Protein AF-A0A815XRN6-F1 (afdb_monomer_lite)

Sequence (260 aa):
CKENCTTLCLPNIKTPNRGAVSKFSPRETNQLQIPALLVHCINEIEQRGLQEIGIYRLNVVESQVKELKERILKSRTGLFDLSHYNDIHLICGVVKDFLRSLSESLLTDTLWKSFSNVIDEESYLIKQQKFDLLIQQLPKPNRDTLAFIILHLQRVSTSPLCRMPIINLSRTMGPAVIGYSSKHISNIDLVGETYQQTRILEFFLNMPSNYWSKFLETNITSTSMNKQQIGTPILIREHYYQTTPKINYPTPSNTFFSPI

Secondary structure (DSSP, 8-state):
--TT--S---TTS-------HHHHS---TTS----HHHHHHHHHHHHHGGGSTTTTTS---HHHHHHHHHHHHH-TTS----TT---HHHHHHHHHHHHHTSSS-TT-HHHHHHHHHHHT-S-HHHHHHHHHHHHHHS-HHHHHHHHHHHHHHHHHHH-TTTT--HHHHHHHHHHHHT--S-SS--HHHHHHHHHHHHHHHHHHHHS-HHHHHTTT---------------S----HHHHHSSS----PPPP--------

pLDDT: mean 80.56, std 23.75, range [26.27, 98.75]

Radius of gyration: 20.37 Å; chains: 1; bounding box: 47×72×60 Å

Foldseek 3Di:
DVVPDPDDPDVPPPDPPAEALQVQFDPDPLAQGEHLLLVVLLVVCVVPVLQAAAQLHDDDDLVLLSVVLVVCVPPPQSDDDCVVPPDSNSSSSNLLVNLLRYPAALLGLVCLVVLLVLLPDPDPVSSVVSVLVSLVVGDSNSNSNLLVVLLSVLSSQPRPNHVQHLLNCLLSCLCRHSNASDPDDDPVCVVVRSVSSSSSSSSSNPPDNVSSVVSNDRPPPDDDDDDDDDDDDDPDPVVPPVPDDPPPDPDPDPDPDDDD

Structure (mmCIF, N/CA/C/O backbone):
data_AF-A0A815XRN6-F1
#
_entry.id   AF-A0A815XRN6-F1
#
loop_
_atom_site.group_PDB
_atom_site.id
_atom_site.type_symbol
_atom_site.label_atom_id
_atom_site.label_alt_id
_atom_site.label_comp_id
_atom_site.label_asym_id
_atom_site.label_entity_id
_atom_site.label_seq_id
_atom_site.pdbx_PDB_ins_code
_atom_site.Cartn_x
_atom_site.Cartn_y
_atom_site.Cartn_z
_atom_site.occupancy
_atom_site.B_iso_or_equiv
_atom_site.auth_seq_id
_atom_site.auth_comp_id
_atom_site.auth_asym_id
_atom_site.auth_atom_id
_atom_site.pdbx_PDB_model_num
ATOM 1 N N . CYS A 1 1 ? -5.194 31.544 -4.074 1.00 51.22 1 CYS A N 1
ATOM 2 C CA . CYS A 1 1 ? -3.937 30.857 -4.470 1.00 51.22 1 CYS A CA 1
ATOM 3 C C . CYS A 1 1 ? -3.381 31.316 -5.820 1.00 51.22 1 CYS A C 1
ATOM 5 O O . CYS A 1 1 ? -2.186 31.557 -5.881 1.00 51.22 1 CYS A O 1
ATOM 7 N N . LYS A 1 2 ? -4.197 31.456 -6.881 1.00 43.59 2 LYS A N 1
ATOM 8 C CA . LYS A 1 2 ? -3.724 31.896 -8.212 1.00 43.59 2 LYS A CA 1
ATOM 9 C C . LYS A 1 2 ? -3.184 33.336 -8.228 1.00 43.59 2 LYS A C 1
ATOM 11 O O . LYS A 1 2 ? -2.194 33.599 -8.891 1.00 43.59 2 LYS A O 1
ATOM 16 N N . GLU A 1 3 ? -3.793 34.227 -7.450 1.00 54.88 3 GLU A N 1
ATOM 17 C CA . GLU A 1 3 ? -3.451 35.661 -7.415 1.00 54.88 3 GLU A CA 1
ATOM 18 C C . GLU A 1 3 ? -2.279 36.006 -6.478 1.00 54.88 3 GLU A C 1
ATOM 20 O O . GLU A 1 3 ? -1.723 37.090 -6.573 1.00 54.88 3 GLU A O 1
ATOM 25 N N . ASN A 1 4 ? -1.839 35.062 -5.635 1.00 57.47 4 ASN A N 1
ATOM 26 C CA . ASN A 1 4 ? -0.725 35.258 -4.691 1.00 57.47 4 ASN A CA 1
ATOM 27 C C . ASN A 1 4 ? 0.573 34.569 -5.150 1.00 57.47 4 ASN A C 1
ATOM 29 O O . ASN A 1 4 ? 1.492 34.382 -4.353 1.00 57.47 4 ASN A O 1
ATOM 33 N N . CYS A 1 5 ? 0.649 34.120 -6.406 1.00 45.41 5 CYS A N 1
ATOM 34 C CA . CYS A 1 5 ? 1.835 33.449 -6.927 1.00 45.41 5 CYS A CA 1
ATOM 35 C C . CYS A 1 5 ? 2.778 34.489 -7.547 1.00 45.41 5 CYS A C 1
ATOM 37 O O . CYS A 1 5 ? 2.551 34.964 -8.654 1.00 45.41 5 CYS A O 1
ATOM 39 N N . THR A 1 6 ? 3.837 34.850 -6.821 1.00 57.28 6 THR A N 1
ATOM 40 C CA . THR A 1 6 ? 4.839 35.859 -7.220 1.00 57.28 6 THR A CA 1
ATOM 41 C C . THR A 1 6 ? 5.814 35.381 -8.302 1.00 57.28 6 THR A C 1
ATOM 43 O O . THR A 1 6 ? 6.710 36.123 -8.695 1.00 57.28 6 THR A O 1
ATOM 46 N N . THR A 1 7 ? 5.671 34.148 -8.793 1.00 57.81 7 THR A N 1
ATOM 47 C CA . THR A 1 7 ? 6.583 33.548 -9.772 1.00 57.81 7 THR A CA 1
ATOM 48 C C . THR A 1 7 ? 5.904 33.365 -11.125 1.00 57.81 7 THR A C 1
ATOM 50 O O . THR A 1 7 ? 4.851 32.739 -11.247 1.00 57.81 7 THR A O 1
ATOM 53 N N . LEU A 1 8 ? 6.538 33.915 -12.165 1.00 56.56 8 LEU A N 1
ATOM 54 C CA . LEU A 1 8 ? 6.186 33.670 -13.563 1.00 56.56 8 LEU A CA 1
ATOM 55 C C . LEU A 1 8 ? 6.283 32.166 -13.854 1.00 56.56 8 LEU A C 1
ATOM 57 O O . LEU A 1 8 ? 7.280 31.523 -13.522 1.00 56.56 8 LEU A O 1
ATOM 61 N N . CYS A 1 9 ? 5.249 31.605 -14.484 1.00 49.91 9 CYS A N 1
ATOM 62 C CA . CYS A 1 9 ? 5.248 30.214 -14.929 1.00 49.91 9 CYS A CA 1
ATOM 63 C C . CYS A 1 9 ? 6.386 29.999 -15.938 1.00 49.91 9 CYS A C 1
ATOM 65 O O . CYS A 1 9 ? 6.277 30.417 -17.088 1.00 49.91 9 CYS A O 1
ATOM 67 N N . LEU A 1 10 ? 7.472 29.349 -15.513 1.00 52.47 10 LEU A N 1
ATOM 68 C CA . LEU A 1 10 ? 8.564 28.939 -16.393 1.00 52.47 10 LEU A CA 1
ATOM 69 C C . LEU A 1 10 ? 8.143 27.659 -17.142 1.00 52.47 10 LEU A C 1
ATOM 71 O O . LEU A 1 10 ? 8.048 26.601 -16.515 1.00 52.47 10 LEU A O 1
ATOM 75 N N . PRO A 1 11 ? 7.916 27.704 -18.469 1.00 49.03 11 PRO A N 1
ATOM 76 C CA . PRO A 1 11 ? 7.346 26.588 -19.233 1.00 49.03 11 PRO A CA 1
ATOM 77 C C . PRO A 1 11 ? 8.261 25.355 -19.338 1.00 49.03 11 PRO A C 1
ATOM 79 O O . PRO A 1 11 ? 7.825 24.314 -19.819 1.00 49.03 11 PRO A O 1
ATOM 82 N N . ASN A 1 12 ? 9.517 25.448 -18.885 1.00 46.50 12 ASN A N 1
ATOM 83 C CA . ASN A 1 12 ? 10.532 24.408 -19.074 1.00 46.50 12 ASN A CA 1
ATOM 84 C C . ASN A 1 12 ? 10.827 23.566 -17.818 1.00 46.50 12 ASN A C 1
ATOM 86 O O . ASN A 1 12 ? 11.622 22.627 -17.870 1.00 46.50 12 ASN A O 1
ATOM 90 N N . ILE A 1 13 ? 10.186 23.865 -16.682 1.00 42.50 13 ILE A N 1
ATOM 91 C CA . ILE A 1 13 ? 10.270 23.017 -15.489 1.00 42.50 13 ILE A CA 1
ATOM 92 C C . ILE A 1 13 ? 9.135 22.000 -15.584 1.00 42.50 13 ILE A C 1
ATOM 94 O O . ILE A 1 13 ? 7.967 22.342 -15.402 1.00 42.50 13 ILE A O 1
ATOM 98 N N . LYS A 1 14 ? 9.476 20.738 -15.878 1.00 44.94 14 LYS A N 1
ATOM 99 C CA . LYS A 1 14 ? 8.531 19.615 -15.808 1.00 44.94 14 LYS A CA 1
ATOM 100 C C . LYS A 1 14 ? 7.859 19.646 -14.437 1.00 44.94 14 LYS A C 1
ATOM 102 O O . LYS A 1 14 ? 8.500 19.364 -13.426 1.00 44.94 14 LYS A O 1
ATOM 107 N N . THR A 1 15 ? 6.574 19.986 -14.389 1.00 45.56 15 THR A N 1
ATOM 108 C CA . THR A 1 15 ? 5.802 19.868 -13.154 1.00 45.56 15 THR A CA 1
ATOM 109 C C . THR A 1 15 ? 5.814 18.386 -12.787 1.00 45.56 15 THR A C 1
ATOM 111 O O . THR A 1 15 ? 5.452 17.561 -13.636 1.00 45.56 15 THR A O 1
ATOM 114 N N . PRO A 1 16 ? 6.263 17.997 -11.580 1.00 53.97 16 PRO A N 1
ATOM 115 C CA . PRO A 1 16 ? 6.219 16.597 -11.196 1.00 53.97 16 PRO A CA 1
ATOM 116 C C . PRO A 1 16 ? 4.765 16.147 -11.326 1.00 53.97 16 PRO A C 1
ATOM 118 O O . PRO A 1 16 ? 3.862 16.847 -10.864 1.00 53.97 16 PRO A O 1
ATOM 121 N N . ASN A 1 17 ? 4.532 15.025 -12.012 1.00 57.41 17 ASN A N 1
ATOM 122 C CA . ASN A 1 17 ? 3.191 14.534 -12.319 1.00 57.41 17 ASN A CA 1
ATOM 123 C C . ASN A 1 17 ? 2.544 13.962 -11.046 1.00 57.41 17 ASN A C 1
ATOM 125 O O . ASN A 1 17 ? 2.341 12.762 -10.917 1.00 57.41 17 ASN A O 1
ATOM 129 N N . ARG A 1 18 ? 2.296 14.834 -10.069 1.00 64.56 18 ARG A N 1
ATOM 130 C CA . ARG A 1 18 ? 1.628 14.554 -8.804 1.00 64.56 18 ARG A CA 1
ATOM 131 C C . ARG A 1 18 ? 0.145 14.858 -8.973 1.00 64.56 18 ARG A C 1
ATOM 133 O O . ARG A 1 18 ? -0.259 15.691 -9.793 1.00 64.56 18 ARG A O 1
ATOM 140 N N . GLY A 1 19 ? -0.679 14.146 -8.228 1.00 81.69 19 GLY A N 1
ATOM 141 C CA . GLY A 1 19 ? -2.122 14.329 -8.220 1.00 81.69 19 GLY A CA 1
ATOM 142 C C . GLY A 1 19 ? -2.789 13.318 -7.310 1.00 81.69 19 GLY A C 1
ATOM 143 O O . GLY A 1 19 ? -2.137 12.383 -6.843 1.00 81.69 19 GLY A O 1
ATOM 144 N N . ALA A 1 20 ? -4.075 13.525 -7.051 1.00 88.00 20 ALA A N 1
ATOM 145 C CA . ALA A 1 20 ? -4.869 12.570 -6.299 1.00 88.00 20 ALA A CA 1
ATOM 146 C C . ALA A 1 20 ? -4.975 11.268 -7.098 1.00 88.00 20 ALA A C 1
ATOM 148 O O . ALA A 1 20 ? -4.856 11.274 -8.327 1.00 88.00 20 ALA A O 1
ATOM 149 N N . VAL A 1 21 ? -5.239 10.153 -6.421 1.00 92.06 21 VAL A N 1
ATOM 150 C CA . VAL A 1 21 ? -5.393 8.845 -7.079 1.00 92.06 21 VAL A CA 1
ATOM 151 C C . VAL A 1 21 ? -6.466 8.873 -8.182 1.00 92.06 21 VAL A C 1
ATOM 153 O O . VAL A 1 21 ? -6.298 8.251 -9.231 1.00 92.06 21 VAL A O 1
ATOM 156 N N . SER A 1 22 ? -7.500 9.706 -8.023 1.00 89.62 22 SER A N 1
ATOM 157 C CA . SER A 1 22 ? -8.548 9.956 -9.021 1.00 89.62 22 SER A CA 1
ATOM 158 C C . SER A 1 22 ? -8.029 10.506 -10.357 1.00 89.62 22 SER A C 1
ATOM 160 O O . SER A 1 22 ? -8.607 10.208 -11.398 1.00 89.62 22 SER A O 1
ATOM 162 N N . LYS A 1 23 ? -6.916 11.256 -10.372 1.00 89.12 23 LYS A N 1
ATOM 163 C CA . LYS A 1 23 ? -6.279 11.755 -11.608 1.00 89.12 23 LYS A CA 1
ATOM 164 C C . LYS A 1 23 ? -5.731 10.616 -12.470 1.00 89.12 23 LYS A C 1
ATOM 166 O O . LYS A 1 23 ? -5.668 10.759 -13.688 1.00 89.12 23 LYS A O 1
ATOM 171 N N . PHE A 1 24 ? -5.311 9.525 -11.835 1.00 88.06 24 PHE A N 1
ATOM 172 C CA . PHE A 1 24 ? -4.684 8.373 -12.486 1.00 88.06 24 PHE A CA 1
ATOM 173 C C . PHE A 1 24 ? -5.649 7.202 -12.691 1.00 88.06 24 PHE A C 1
ATOM 175 O O . PHE A 1 24 ? -5.257 6.201 -13.283 1.00 88.06 24 PHE A O 1
ATOM 182 N N . SER A 1 25 ? -6.881 7.322 -12.195 1.00 86.44 25 SER A N 1
ATOM 183 C CA . SER A 1 25 ? -7.906 6.280 -12.254 1.00 86.44 25 SER A CA 1
ATOM 184 C C . SER A 1 25 ? -8.873 6.520 -13.420 1.00 86.44 25 SER A C 1
ATOM 186 O O . SER A 1 25 ? -9.081 7.678 -13.806 1.00 86.44 25 SER A O 1
ATOM 188 N N . PRO A 1 26 ? -9.504 5.465 -13.969 1.00 82.44 26 PRO A N 1
ATOM 189 C CA . PRO A 1 26 ? -10.604 5.613 -14.916 1.00 82.44 26 PRO A CA 1
ATOM 190 C C . PRO A 1 26 ? -11.701 6.525 -14.355 1.00 82.44 26 PRO A C 1
ATOM 192 O O . PRO A 1 26 ? -12.047 6.454 -13.175 1.00 82.44 26 PRO A O 1
ATOM 195 N N . ARG A 1 27 ? -12.252 7.403 -15.200 1.00 75.25 27 ARG A N 1
ATOM 196 C CA . ARG A 1 27 ? -13.294 8.367 -14.793 1.00 75.25 27 ARG A CA 1
ATOM 197 C C . ARG A 1 27 ? -14.708 7.799 -14.868 1.00 75.25 27 ARG A C 1
ATOM 199 O O . ARG A 1 27 ? -15.640 8.431 -14.380 1.00 75.25 27 ARG A O 1
ATOM 206 N N . GLU A 1 28 ? -14.869 6.630 -15.471 1.00 75.25 28 GLU A N 1
ATOM 207 C CA . GLU A 1 28 ? -16.165 5.986 -15.642 1.00 75.25 28 GLU A CA 1
ATOM 208 C C . GLU A 1 28 ? -16.696 5.511 -14.287 1.00 75.25 28 GLU A C 1
ATOM 210 O O . GLU A 1 28 ? -16.045 4.755 -13.566 1.00 75.25 28 GLU A O 1
ATOM 215 N N . THR A 1 29 ? -17.885 5.985 -13.918 1.00 62.53 29 THR A N 1
ATOM 216 C CA . THR A 1 29 ? -18.502 5.740 -12.605 1.00 62.53 29 THR A CA 1
ATOM 217 C C . THR A 1 29 ? -18.871 4.275 -12.377 1.00 62.53 29 THR A C 1
ATOM 219 O O . THR A 1 29 ? -18.872 3.818 -11.234 1.00 62.53 29 THR A O 1
ATOM 222 N N . ASN A 1 30 ? -19.130 3.530 -13.455 1.00 67.12 30 ASN A N 1
ATOM 223 C CA . ASN A 1 30 ? -19.549 2.126 -13.417 1.00 67.12 30 ASN A CA 1
ATOM 224 C C . ASN A 1 30 ? -18.377 1.129 -13.447 1.00 67.12 30 ASN A C 1
ATOM 226 O O . ASN A 1 30 ? -18.603 -0.079 -13.480 1.00 67.12 30 ASN A O 1
ATOM 230 N N . GLN A 1 31 ? -17.132 1.613 -13.435 1.00 78.50 31 GLN A N 1
ATOM 231 C CA . GLN A 1 31 ? -15.931 0.779 -13.446 1.00 78.50 31 GLN A CA 1
ATOM 232 C C . GLN A 1 31 ? -15.159 0.877 -12.125 1.00 78.50 31 GLN A C 1
ATOM 234 O O . GLN A 1 31 ? -15.409 1.743 -11.278 1.00 78.50 31 GLN A O 1
ATOM 239 N N . LEU A 1 32 ? -14.213 -0.044 -11.937 1.00 87.75 32 LEU A N 1
ATOM 240 C CA . LEU A 1 32 ? -13.243 0.036 -10.849 1.00 87.75 32 LEU A CA 1
ATOM 241 C C . LEU A 1 32 ? -12.324 1.236 -11.074 1.00 87.75 32 LEU A C 1
ATOM 243 O O . LEU A 1 32 ? -11.712 1.376 -12.133 1.00 87.75 32 LEU A O 1
ATOM 247 N N . GLN A 1 33 ? -12.210 2.096 -10.065 1.00 91.31 33 GLN A N 1
ATOM 248 C CA . GLN A 1 33 ? -11.408 3.314 -10.161 1.00 91.31 33 GLN A CA 1
ATOM 249 C C . GLN A 1 33 ? -10.012 3.078 -9.582 1.00 91.31 33 GLN A C 1
ATOM 251 O O . GLN A 1 33 ? -9.647 3.636 -8.552 1.00 91.31 33 GLN A O 1
ATOM 256 N N . ILE A 1 34 ? -9.246 2.215 -10.253 1.00 92.81 34 ILE A N 1
ATOM 257 C CA . ILE A 1 34 ? -7.879 1.849 -9.865 1.00 92.81 34 ILE A CA 1
ATOM 258 C C . ILE A 1 34 ? -6.905 2.366 -10.932 1.00 92.81 34 ILE A C 1
ATOM 260 O O . ILE A 1 34 ? -7.144 2.156 -12.124 1.00 92.81 34 ILE A O 1
ATOM 264 N N . PRO A 1 35 ? -5.791 3.017 -10.553 1.00 92.62 35 PRO A N 1
ATOM 265 C CA . PRO A 1 35 ? -4.777 3.437 -11.507 1.00 92.62 35 PRO A CA 1
ATOM 266 C C . PRO A 1 35 ? -4.209 2.279 -12.329 1.00 92.62 35 PRO A C 1
ATOM 268 O O . PRO A 1 35 ? -3.717 1.301 -11.766 1.00 92.62 35 PRO A O 1
ATOM 271 N N . ALA A 1 36 ? -4.179 2.433 -13.656 1.00 89.56 36 ALA A N 1
ATOM 272 C CA . ALA A 1 36 ? -3.657 1.408 -14.566 1.00 89.56 36 ALA A CA 1
ATOM 273 C C . ALA A 1 36 ? -2.215 0.998 -14.219 1.00 89.56 36 ALA A C 1
ATOM 275 O O . ALA A 1 36 ? -1.891 -0.185 -14.230 1.00 89.56 36 ALA A O 1
ATOM 276 N N . LEU A 1 37 ? -1.367 1.956 -13.816 1.00 92.69 37 LEU A N 1
ATOM 277 C CA . LEU A 1 37 ? -0.006 1.675 -13.346 1.00 92.69 37 LEU A CA 1
ATOM 278 C C . LEU A 1 37 ? 0.007 0.639 -12.216 1.00 92.69 37 LEU A C 1
ATOM 280 O O . LEU A 1 37 ? 0.808 -0.289 -12.258 1.00 92.69 37 LEU A O 1
ATOM 284 N N . LEU A 1 38 ? -0.876 0.783 -11.222 1.00 95.06 38 LEU A N 1
ATOM 285 C CA . LEU A 1 38 ? -0.948 -0.162 -10.109 1.00 95.06 38 LEU A CA 1
ATOM 286 C C . LEU A 1 38 ? -1.420 -1.530 -10.583 1.00 95.06 38 LEU A C 1
ATOM 288 O O . LEU A 1 38 ? -0.824 -2.519 -10.179 1.00 95.06 38 LEU A O 1
ATOM 292 N N . VAL A 1 39 ? -2.422 -1.583 -11.464 1.00 92.00 39 VAL A N 1
ATOM 293 C CA . VAL A 1 39 ? -2.913 -2.843 -12.042 1.00 92.00 39 VAL A CA 1
ATOM 294 C C . VAL A 1 39 ? -1.788 -3.583 -12.766 1.00 92.00 39 VAL A C 1
ATOM 296 O O . VAL A 1 39 ? -1.531 -4.741 -12.459 1.00 92.00 39 VAL A O 1
ATOM 299 N N . HIS A 1 40 ? -1.064 -2.918 -13.670 1.00 91.12 40 HIS A N 1
ATOM 300 C CA . HIS A 1 40 ? 0.027 -3.553 -14.414 1.00 91.12 40 HIS A CA 1
ATOM 301 C C . HIS A 1 40 ? 1.168 -4.009 -13.504 1.00 91.12 40 HIS A C 1
ATOM 303 O O . HIS A 1 40 ? 1.597 -5.156 -13.593 1.00 91.12 40 HIS A O 1
ATOM 309 N N . CYS A 1 41 ? 1.644 -3.139 -12.609 1.00 95.50 41 CYS A N 1
ATOM 310 C CA . CYS A 1 41 ? 2.750 -3.486 -11.723 1.00 95.50 41 CYS A CA 1
ATOM 311 C C . CYS A 1 41 ? 2.385 -4.614 -10.751 1.00 95.50 41 CYS A C 1
ATOM 313 O O . CYS A 1 41 ? 3.199 -5.504 -10.536 1.00 95.50 41 CYS A O 1
ATOM 315 N N . ILE A 1 42 ? 1.186 -4.589 -10.164 1.00 96.50 42 ILE A N 1
ATOM 316 C CA . ILE A 1 42 ? 0.748 -5.626 -9.222 1.00 96.50 42 ILE A CA 1
ATOM 317 C C . ILE A 1 42 ? 0.534 -6.958 -9.93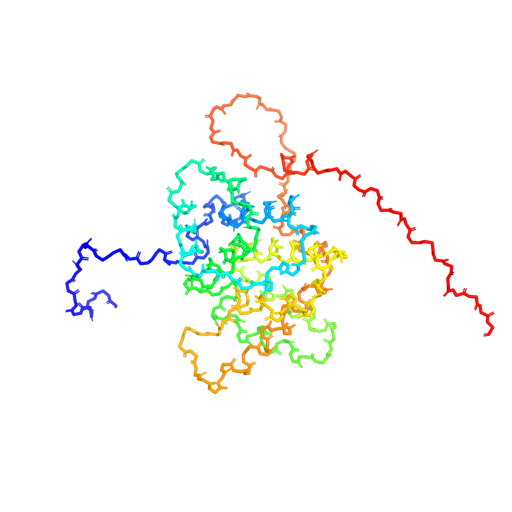9 1.00 96.50 42 ILE A C 1
ATOM 319 O O . ILE A 1 42 ? 0.984 -7.976 -9.426 1.00 96.50 42 ILE A O 1
ATOM 323 N N . ASN A 1 43 ? -0.060 -6.962 -11.135 1.00 92.50 43 ASN A N 1
ATOM 324 C CA . ASN A 1 43 ? -0.220 -8.192 -11.914 1.00 92.50 43 ASN A CA 1
ATOM 325 C C . ASN A 1 43 ? 1.135 -8.838 -12.228 1.00 92.50 43 ASN A C 1
ATOM 327 O O . ASN A 1 43 ? 1.292 -10.041 -12.052 1.00 92.50 43 ASN A O 1
ATOM 331 N N . GLU A 1 44 ? 2.128 -8.038 -12.618 1.00 94.88 44 GLU A N 1
ATOM 332 C CA . GLU A 1 44 ? 3.486 -8.528 -12.865 1.00 94.88 44 GLU A CA 1
ATOM 333 C C . GLU A 1 44 ? 4.120 -9.120 -11.588 1.00 94.88 44 GLU A C 1
ATOM 335 O O . GLU A 1 44 ? 4.726 -10.192 -11.617 1.00 94.88 44 GLU A O 1
ATOM 340 N N . ILE A 1 45 ? 3.938 -8.464 -10.433 1.00 96.81 45 ILE A N 1
ATOM 341 C CA . ILE A 1 45 ? 4.409 -8.972 -9.131 1.00 96.81 45 ILE A CA 1
ATOM 342 C C . ILE A 1 45 ? 3.691 -10.267 -8.748 1.00 96.81 45 ILE A C 1
ATOM 344 O O . ILE A 1 45 ? 4.334 -11.183 -8.244 1.00 96.81 45 ILE A O 1
ATOM 348 N N . GLU A 1 46 ? 2.391 -10.392 -8.995 1.00 95.81 46 GLU A N 1
ATOM 349 C CA . GLU A 1 46 ? 1.670 -11.636 -8.713 1.00 95.81 46 GLU A CA 1
ATOM 350 C C . GLU A 1 46 ? 2.080 -12.774 -9.649 1.00 95.81 46 GLU A C 1
ATOM 352 O O . GLU A 1 46 ? 2.195 -13.916 -9.208 1.00 95.81 46 GLU A O 1
ATOM 357 N N . GLN A 1 47 ? 2.352 -12.469 -10.919 1.00 94.56 47 GLN A N 1
ATOM 358 C CA . GLN A 1 47 ? 2.687 -13.469 -11.928 1.00 94.56 47 GLN A CA 1
ATOM 359 C C . GLN A 1 47 ? 4.037 -14.148 -11.672 1.00 94.56 47 GLN A C 1
ATOM 361 O O . GLN A 1 47 ? 4.148 -15.360 -11.851 1.00 94.56 47 GLN A O 1
ATOM 366 N N . ARG A 1 48 ? 5.063 -13.393 -11.259 1.00 95.12 48 ARG A N 1
ATOM 367 C CA . ARG A 1 48 ? 6.422 -13.940 -11.052 1.00 95.12 48 ARG A CA 1
ATOM 368 C C . ARG A 1 48 ? 7.061 -13.598 -9.709 1.00 95.12 48 ARG A C 1
ATOM 370 O O . ARG A 1 48 ? 7.935 -14.319 -9.249 1.00 95.12 48 ARG A O 1
ATOM 377 N N . GLY A 1 49 ? 6.624 -12.529 -9.051 1.00 94.50 49 GLY A N 1
ATOM 378 C CA . GLY A 1 49 ? 7.191 -12.077 -7.779 1.00 94.50 49 GLY A CA 1
ATOM 379 C C . GLY A 1 49 ? 6.806 -12.931 -6.573 1.00 94.50 49 GLY A C 1
ATOM 380 O O . GLY A 1 49 ? 7.534 -12.938 -5.587 1.00 94.50 49 GLY A O 1
ATOM 381 N N . LEU A 1 50 ? 5.714 -13.703 -6.630 1.00 95.50 50 LEU A N 1
ATOM 382 C CA . LEU A 1 50 ? 5.292 -14.543 -5.496 1.00 95.50 50 LEU A CA 1
ATOM 383 C C . LEU A 1 50 ? 6.271 -15.680 -5.160 1.00 95.50 50 LEU A C 1
ATOM 385 O O . LEU A 1 50 ? 6.114 -16.331 -4.127 1.00 95.50 50 LEU A O 1
ATOM 389 N N . GLN A 1 51 ? 7.272 -15.920 -6.007 1.00 94.31 51 GLN A N 1
ATOM 390 C CA . GLN A 1 51 ? 8.340 -16.896 -5.784 1.00 94.31 51 GLN A CA 1
ATOM 391 C C . GLN A 1 51 ? 9.641 -16.253 -5.276 1.00 94.31 51 GLN A C 1
ATOM 393 O O . GLN A 1 51 ? 10.567 -16.969 -4.903 1.00 94.31 51 GLN A O 1
ATOM 398 N N . GLU A 1 52 ? 9.702 -14.922 -5.209 1.00 96.56 52 GLU A N 1
ATOM 399 C CA . GLU A 1 52 ? 10.900 -14.164 -4.846 1.00 96.56 52 GLU A CA 1
ATOM 400 C C . GLU A 1 52 ? 10.889 -13.750 -3.374 1.00 96.56 52 GLU A C 1
ATOM 402 O O . GLU A 1 52 ? 9.864 -13.344 -2.820 1.00 96.56 52 GLU A O 1
ATOM 407 N N . ILE A 1 53 ? 12.051 -13.811 -2.725 1.00 96.94 53 ILE A N 1
ATOM 408 C CA . ILE A 1 53 ? 12.195 -13.481 -1.303 1.00 96.94 53 ILE A CA 1
ATOM 409 C C . ILE A 1 53 ? 12.148 -11.963 -1.104 1.00 96.94 53 ILE A C 1
ATOM 411 O O . ILE A 1 53 ? 12.846 -11.203 -1.768 1.00 96.94 53 ILE A O 1
ATOM 415 N N . GLY A 1 54 ? 11.405 -11.499 -0.098 1.00 96.75 54 GLY A N 1
ATOM 416 C CA . GLY A 1 54 ? 11.486 -10.106 0.344 1.00 96.75 54 GLY A CA 1
ATOM 417 C C . GLY A 1 54 ? 10.776 -9.113 -0.578 1.00 96.75 54 GLY A C 1
ATOM 418 O O . GLY A 1 54 ? 11.203 -7.959 -0.679 1.00 96.75 54 GLY A O 1
ATOM 419 N N . ILE A 1 55 ? 9.685 -9.532 -1.229 1.00 98.25 55 ILE A N 1
ATOM 420 C CA . ILE A 1 55 ? 8.792 -8.641 -1.985 1.00 98.25 55 ILE A CA 1
ATOM 421 C C . ILE A 1 55 ? 8.438 -7.397 -1.158 1.00 98.25 55 ILE A C 1
ATOM 423 O O . ILE A 1 55 ? 8.163 -7.472 0.038 1.00 98.25 55 ILE A O 1
ATOM 427 N N . TYR A 1 56 ? 8.534 -6.228 -1.795 1.00 98.19 56 TYR A N 1
ATOM 428 C CA . TYR A 1 56 ? 8.474 -4.886 -1.196 1.00 98.19 56 TYR A CA 1
ATOM 429 C C . TYR A 1 56 ? 9.579 -4.494 -0.204 1.00 98.19 56 TYR A C 1
ATOM 431 O O . TYR A 1 56 ? 9.789 -3.291 -0.032 1.00 98.19 56 TYR A O 1
ATOM 439 N N . ARG A 1 57 ? 10.315 -5.428 0.407 1.00 97.12 57 ARG A N 1
ATOM 440 C CA . ARG A 1 57 ? 11.337 -5.140 1.431 1.00 97.12 57 ARG A CA 1
ATOM 441 C C . ARG A 1 57 ? 12.686 -4.722 0.862 1.00 97.12 57 ARG A C 1
ATOM 443 O O . ARG A 1 57 ? 13.344 -3.879 1.466 1.00 97.12 57 ARG A O 1
ATOM 450 N N . LEU A 1 58 ? 13.119 -5.323 -0.244 1.00 94.62 58 LEU A N 1
ATOM 451 C CA . LEU A 1 58 ? 14.460 -5.068 -0.768 1.00 94.62 58 LEU A CA 1
ATOM 452 C C . LEU A 1 58 ? 14.603 -3.643 -1.322 1.00 94.62 58 LEU A C 1
ATOM 454 O O . LEU A 1 58 ? 13.660 -3.053 -1.864 1.00 94.62 58 LEU A O 1
ATOM 458 N N . ASN A 1 59 ? 15.800 -3.088 -1.130 1.00 87.75 59 ASN A N 1
ATOM 459 C CA . ASN A 1 59 ? 16.164 -1.763 -1.610 1.00 87.75 59 ASN A CA 1
ATOM 460 C C . ASN A 1 59 ? 16.466 -1.811 -3.104 1.00 87.75 59 ASN A C 1
ATOM 462 O O . ASN A 1 59 ? 17.050 -2.769 -3.599 1.00 87.75 59 ASN A O 1
ATOM 466 N N . VAL A 1 60 ? 16.102 -0.738 -3.793 1.00 94.19 60 VAL A N 1
ATOM 467 C CA . VAL A 1 60 ? 16.314 -0.569 -5.230 1.00 94.19 60 VAL A CA 1
ATOM 468 C C . VAL A 1 60 ? 16.830 0.829 -5.518 1.00 94.19 60 VAL A C 1
ATOM 470 O O . VAL A 1 60 ? 16.651 1.749 -4.717 1.00 94.19 60 VAL A O 1
ATOM 473 N N . VAL A 1 61 ? 17.466 0.998 -6.672 1.00 95.69 61 VAL A N 1
ATOM 474 C CA . VAL A 1 61 ? 18.035 2.282 -7.082 1.00 95.69 61 VAL A CA 1
ATOM 475 C C . VAL A 1 61 ? 16.906 3.268 -7.408 1.00 95.69 61 VAL A C 1
ATOM 477 O O . VAL A 1 61 ? 16.159 3.082 -8.368 1.00 95.69 61 VAL A O 1
ATOM 480 N N . GLU A 1 62 ? 16.781 4.347 -6.629 1.00 94.62 62 GLU A N 1
ATOM 481 C CA . GLU A 1 62 ? 15.659 5.292 -6.762 1.00 94.62 62 GLU A CA 1
ATOM 482 C C . GLU A 1 62 ? 15.548 5.946 -8.143 1.00 94.62 62 GLU A C 1
ATOM 484 O O . GLU A 1 62 ? 14.440 6.230 -8.601 1.00 94.62 62 GLU A O 1
ATOM 489 N N . SER A 1 63 ? 16.676 6.225 -8.802 1.00 96.19 63 SER A N 1
ATOM 490 C CA . SER A 1 63 ? 16.670 6.822 -10.141 1.00 96.19 63 SER A CA 1
ATOM 491 C C . SER A 1 63 ? 16.007 5.894 -11.158 1.00 96.19 63 SER A C 1
ATOM 493 O O . SER A 1 63 ? 15.174 6.358 -11.933 1.00 96.19 63 SER A O 1
ATOM 495 N N . GLN A 1 64 ? 16.281 4.587 -11.085 1.00 96.31 64 GLN A N 1
ATOM 496 C CA . GLN A 1 64 ? 15.652 3.579 -11.941 1.00 96.31 64 GLN A CA 1
ATOM 497 C C . GLN A 1 64 ? 14.151 3.461 -11.656 1.00 96.31 64 GLN A C 1
ATOM 499 O O . GLN A 1 64 ? 13.352 3.374 -12.586 1.00 96.31 64 GLN A O 1
ATOM 504 N N . VAL A 1 65 ? 13.746 3.524 -10.381 1.00 97.00 65 VAL A N 1
ATOM 505 C CA . VAL A 1 65 ? 12.325 3.527 -9.990 1.00 97.00 65 VAL A CA 1
ATOM 506 C C . VAL A 1 65 ? 11.595 4.724 -10.597 1.00 97.00 65 VAL A C 1
ATOM 508 O O . VAL A 1 65 ? 10.538 4.565 -11.211 1.00 97.00 65 VAL A O 1
ATOM 511 N N . LYS A 1 66 ? 12.156 5.930 -10.446 1.00 95.25 66 LYS A N 1
ATOM 512 C CA . LYS A 1 66 ? 11.561 7.168 -10.970 1.00 95.25 66 LYS A CA 1
ATOM 513 C C . LYS A 1 66 ? 11.483 7.134 -12.495 1.00 95.25 66 LYS A C 1
ATOM 515 O O . LYS A 1 66 ? 10.444 7.481 -13.055 1.00 95.25 66 LYS A O 1
ATOM 520 N N . GLU A 1 67 ? 12.540 6.666 -13.153 1.00 94.31 67 GLU A N 1
ATOM 521 C CA . GLU A 1 67 ? 12.585 6.512 -14.604 1.00 94.31 67 GLU A CA 1
ATOM 522 C C . GLU A 1 67 ? 11.519 5.532 -15.110 1.00 94.31 67 GLU A C 1
ATOM 524 O O . GLU A 1 67 ? 10.743 5.877 -16.004 1.00 94.31 67 GLU A O 1
ATOM 529 N N . LEU A 1 68 ? 11.429 4.337 -14.517 1.00 94.69 68 LEU A N 1
ATOM 530 C CA . LEU A 1 68 ? 10.439 3.331 -14.899 1.00 94.69 68 LEU A CA 1
ATOM 531 C C . LEU A 1 68 ? 9.011 3.835 -14.666 1.00 94.69 68 LEU A C 1
ATOM 533 O O . LEU A 1 68 ? 8.171 3.746 -15.561 1.00 94.69 68 LEU A O 1
ATOM 537 N N . LYS A 1 69 ? 8.746 4.451 -13.508 1.00 94.38 69 LYS A N 1
ATOM 538 C CA . LYS A 1 69 ? 7.445 5.061 -13.207 1.00 94.38 69 LYS A CA 1
ATOM 539 C C . LYS A 1 69 ? 7.048 6.090 -14.267 1.00 94.38 69 LYS A C 1
ATOM 541 O O . LYS A 1 69 ? 5.915 6.079 -14.743 1.00 94.38 69 LYS A O 1
ATOM 546 N N . GLU A 1 70 ? 7.963 6.977 -14.659 1.00 92.06 70 GLU A N 1
ATOM 547 C CA . GLU A 1 70 ? 7.695 7.965 -15.707 1.00 92.06 70 GLU A CA 1
ATOM 548 C C . GLU A 1 70 ? 7.421 7.330 -17.070 1.00 92.06 70 GLU A C 1
ATOM 550 O O . GLU A 1 70 ? 6.549 7.815 -17.793 1.00 92.06 70 GLU A O 1
ATOM 555 N N . ARG A 1 71 ? 8.159 6.276 -17.436 1.00 90.94 71 ARG A N 1
ATOM 556 C CA . ARG A 1 71 ? 7.946 5.544 -18.691 1.00 90.94 71 ARG A CA 1
ATOM 557 C C . ARG A 1 71 ? 6.555 4.906 -18.727 1.00 90.94 71 ARG A C 1
ATOM 559 O O . ARG A 1 71 ? 5.845 5.090 -19.713 1.00 90.94 71 ARG A O 1
ATOM 566 N N . ILE A 1 72 ? 6.131 4.264 -17.634 1.00 90.25 72 ILE A N 1
ATOM 567 C CA . ILE A 1 72 ? 4.790 3.672 -17.511 1.00 90.25 72 ILE A CA 1
ATOM 568 C C . ILE A 1 72 ? 3.711 4.756 -17.619 1.00 90.25 72 ILE A C 1
ATOM 570 O O . ILE A 1 72 ? 2.794 4.630 -18.424 1.00 90.25 72 ILE A O 1
ATOM 574 N N . LEU A 1 73 ? 3.838 5.861 -16.871 1.00 88.88 73 LEU A N 1
ATOM 575 C CA . LEU A 1 73 ? 2.845 6.947 -16.875 1.00 88.88 73 LEU A CA 1
ATOM 576 C C . LEU A 1 73 ? 2.734 7.686 -18.220 1.00 88.88 73 LEU A C 1
ATOM 578 O O . LEU A 1 73 ? 1.699 8.290 -18.494 1.00 88.88 73 LEU A O 1
ATOM 582 N N . LYS A 1 74 ? 3.791 7.689 -19.042 1.00 85.94 74 LYS A N 1
ATOM 583 C CA . LYS A 1 74 ? 3.782 8.284 -20.392 1.00 85.94 74 LYS A CA 1
ATOM 584 C C . LYS A 1 74 ? 3.249 7.328 -21.460 1.00 85.94 74 LYS A C 1
ATOM 586 O O . LYS A 1 74 ? 2.942 7.792 -22.560 1.00 85.94 74 LYS A O 1
ATOM 591 N N . SER A 1 75 ? 3.153 6.030 -21.166 1.00 80.25 75 SER A N 1
ATOM 592 C CA . SER A 1 75 ? 2.638 5.042 -22.110 1.00 80.25 75 SER A CA 1
ATOM 593 C C . SER A 1 75 ? 1.167 5.328 -22.414 1.00 80.25 75 SER A C 1
ATOM 595 O O . SER A 1 75 ? 0.296 5.197 -21.557 1.00 80.25 75 SER A O 1
ATOM 597 N N . ARG A 1 76 ? 0.888 5.769 -23.646 1.00 58.75 76 ARG A N 1
ATOM 598 C CA . ARG A 1 76 ? -0.459 6.166 -24.092 1.00 58.75 76 ARG A CA 1
ATOM 599 C C . ARG A 1 76 ? -1.362 4.976 -24.409 1.00 58.75 76 ARG A C 1
ATOM 601 O O . ARG A 1 76 ? -2.571 5.145 -24.491 1.00 58.75 76 ARG A O 1
ATOM 608 N N . THR A 1 77 ? -0.781 3.798 -24.619 1.00 58.69 77 THR A N 1
ATOM 609 C CA . THR A 1 77 ? -1.476 2.599 -25.104 1.00 58.69 77 THR A CA 1
ATOM 610 C C . THR A 1 77 ? -2.053 1.737 -23.986 1.00 58.69 77 THR A C 1
ATOM 612 O O . THR A 1 77 ? -2.658 0.714 -24.281 1.00 58.69 77 THR A O 1
ATOM 615 N N . GLY A 1 78 ? -1.869 2.113 -22.712 1.00 54.94 78 GLY A N 1
ATOM 616 C CA . GLY A 1 78 ? -2.350 1.318 -21.574 1.00 54.94 78 GLY A CA 1
ATOM 617 C C . GLY A 1 78 ? -1.702 -0.068 -21.474 1.00 54.94 78 GLY A C 1
ATOM 618 O O . GLY A 1 78 ? -2.182 -0.914 -20.738 1.00 54.94 78 GLY A O 1
ATOM 619 N N . LEU A 1 79 ? -0.629 -0.314 -22.227 1.00 62.56 79 LEU A N 1
ATOM 620 C CA . LEU A 1 79 ? 0.133 -1.555 -22.233 1.00 62.56 79 LEU A CA 1
ATOM 621 C C . LEU A 1 79 ? 1.602 -1.152 -22.176 1.00 62.56 79 LEU A C 1
ATOM 623 O O . LEU A 1 79 ? 2.178 -0.696 -23.164 1.00 62.56 79 LEU A O 1
ATOM 627 N N . PHE A 1 80 ? 2.175 -1.212 -20.979 1.00 80.25 80 PHE A N 1
ATOM 628 C CA . PHE A 1 80 ? 3.610 -1.082 -20.785 1.00 80.25 80 PHE A CA 1
ATOM 629 C C . PHE A 1 80 ? 4.153 -2.475 -20.504 1.00 80.25 80 PHE A C 1
ATOM 631 O O . PHE A 1 80 ? 3.728 -3.105 -19.537 1.00 80.25 80 PHE A O 1
ATOM 638 N N . ASP A 1 81 ? 5.050 -2.952 -21.361 1.00 83.50 81 ASP A N 1
ATOM 639 C CA . ASP A 1 81 ? 5.610 -4.285 -21.207 1.00 83.50 81 ASP A CA 1
ATOM 640 C C . ASP A 1 81 ? 6.642 -4.304 -20.071 1.00 83.50 81 ASP A C 1
ATOM 642 O O . ASP A 1 81 ? 7.734 -3.734 -20.173 1.00 83.50 81 ASP A O 1
ATOM 646 N N . LEU A 1 82 ? 6.256 -4.923 -18.956 1.00 88.06 82 LEU A N 1
ATOM 647 C CA . LEU A 1 82 ? 7.096 -5.083 -17.775 1.00 88.06 82 LEU A CA 1
ATOM 648 C C . LEU A 1 82 ? 7.943 -6.362 -17.825 1.00 88.06 82 LEU A C 1
ATOM 650 O O . LEU A 1 82 ? 8.850 -6.493 -16.999 1.00 88.06 82 LEU A O 1
ATOM 654 N N . SER A 1 83 ? 7.726 -7.258 -18.796 1.00 83.38 83 SER A N 1
ATOM 655 C CA . SER A 1 83 ? 8.446 -8.536 -18.870 1.00 83.38 83 SER A CA 1
ATOM 656 C C . SER A 1 83 ? 9.936 -8.351 -19.166 1.00 83.38 83 SER A C 1
ATOM 658 O O . SER A 1 83 ? 10.756 -9.189 -18.803 1.00 83.38 83 SER A O 1
ATOM 660 N N . HIS A 1 84 ? 10.309 -7.227 -19.785 1.00 85.25 84 HIS A N 1
ATOM 661 C CA . HIS A 1 84 ? 11.701 -6.853 -20.038 1.00 85.25 84 HIS A CA 1
ATOM 662 C C . HIS A 1 84 ? 12.467 -6.411 -18.777 1.00 85.25 84 HIS A C 1
ATOM 664 O O . HIS A 1 84 ? 13.688 -6.249 -18.822 1.00 85.25 84 HIS A O 1
ATOM 670 N N . TYR A 1 85 ? 11.780 -6.200 -17.649 1.00 89.81 85 TYR A N 1
ATOM 671 C CA . TYR A 1 85 ? 12.384 -5.759 -16.393 1.00 89.81 85 TYR A CA 1
ATOM 672 C C . TYR A 1 85 ? 12.601 -6.947 -15.454 1.00 89.81 85 TYR A C 1
ATOM 674 O O . TYR A 1 85 ? 11.770 -7.230 -14.595 1.00 89.81 85 TYR A O 1
ATOM 682 N N . ASN A 1 86 ? 13.743 -7.626 -15.590 1.00 89.25 86 ASN A N 1
ATOM 683 C CA . ASN A 1 86 ? 14.049 -8.850 -14.836 1.00 89.25 86 ASN A CA 1
ATOM 684 C C . ASN A 1 86 ? 13.937 -8.677 -13.308 1.00 89.25 86 ASN A C 1
ATOM 686 O O . ASN A 1 86 ? 13.396 -9.546 -12.629 1.00 89.25 86 ASN A O 1
ATOM 690 N N . ASP A 1 87 ? 14.386 -7.544 -12.761 1.00 94.44 87 ASP A N 1
ATOM 691 C CA . ASP A 1 87 ? 14.304 -7.272 -11.323 1.00 94.44 87 ASP A CA 1
ATOM 692 C C . ASP A 1 87 ? 12.864 -6.938 -10.891 1.00 94.44 87 ASP A C 1
ATOM 694 O O . ASP A 1 87 ? 12.348 -5.849 -11.159 1.00 94.44 87 ASP A O 1
ATOM 698 N N . ILE A 1 88 ? 12.207 -7.865 -10.182 1.00 96.62 88 ILE A N 1
ATOM 699 C CA . ILE A 1 88 ? 10.852 -7.637 -9.664 1.00 96.62 88 ILE A CA 1
ATOM 700 C C . ILE A 1 88 ? 10.814 -6.594 -8.541 1.00 96.62 88 ILE A C 1
ATOM 702 O O . ILE A 1 88 ? 9.803 -5.907 -8.347 1.00 96.62 88 ILE A O 1
ATOM 706 N N . HIS A 1 89 ? 11.910 -6.427 -7.797 1.00 97.56 89 HIS A N 1
ATOM 707 C CA . HIS A 1 89 ? 11.974 -5.462 -6.707 1.00 97.56 89 HIS A CA 1
ATOM 708 C C . HIS A 1 89 ? 11.949 -4.034 -7.245 1.00 97.56 89 HIS A C 1
ATOM 710 O O . HIS A 1 89 ? 11.402 -3.148 -6.583 1.00 97.56 89 HIS A O 1
ATOM 716 N N . LEU A 1 90 ? 12.446 -3.808 -8.467 1.00 97.50 90 LEU A N 1
ATOM 717 C CA . LEU A 1 90 ? 12.312 -2.526 -9.156 1.00 97.50 90 LEU A CA 1
ATOM 718 C C . LEU A 1 90 ? 10.831 -2.164 -9.351 1.00 97.50 90 LEU A C 1
ATOM 720 O O . LEU A 1 90 ? 10.424 -1.040 -9.050 1.00 97.50 90 LEU A O 1
ATOM 724 N N . ILE A 1 91 ? 10.004 -3.131 -9.759 1.00 97.31 91 ILE A N 1
ATOM 725 C CA . ILE A 1 91 ? 8.552 -2.958 -9.933 1.00 97.31 91 ILE A CA 1
ATOM 726 C C . ILE A 1 91 ? 7.862 -2.734 -8.581 1.00 97.31 91 ILE A C 1
ATOM 728 O O . ILE A 1 91 ? 7.031 -1.831 -8.447 1.00 97.31 91 ILE A O 1
ATOM 732 N N . CYS A 1 92 ? 8.270 -3.462 -7.537 1.00 98.19 92 CYS A N 1
ATOM 733 C CA . CYS A 1 92 ? 7.830 -3.193 -6.163 1.00 98.19 92 CYS A CA 1
ATOM 734 C C . CYS A 1 92 ? 8.161 -1.751 -5.735 1.00 98.19 92 CYS A C 1
ATOM 736 O O . CYS A 1 92 ? 7.359 -1.077 -5.082 1.00 98.19 92 CYS A O 1
ATOM 738 N N . GLY A 1 93 ? 9.346 -1.264 -6.113 1.00 98.00 93 GLY A N 1
ATOM 739 C CA . GLY A 1 93 ? 9.788 0.110 -5.911 1.00 98.00 93 GLY A CA 1
ATOM 740 C C . GLY A 1 93 ? 8.880 1.123 -6.600 1.00 98.00 93 GLY A C 1
ATOM 741 O O . GLY A 1 93 ? 8.492 2.104 -5.966 1.00 98.00 93 GLY A O 1
ATOM 742 N N . VAL A 1 94 ? 8.480 0.859 -7.848 1.00 97.56 94 VAL A N 1
ATOM 743 C CA . VAL A 1 94 ? 7.539 1.701 -8.608 1.00 97.56 94 VAL A CA 1
ATOM 744 C C . VAL A 1 94 ? 6.185 1.792 -7.918 1.00 97.56 94 VAL A C 1
ATOM 746 O O . VAL A 1 94 ? 5.675 2.899 -7.763 1.00 97.56 94 VAL A O 1
ATOM 749 N N . VAL A 1 95 ? 5.630 0.675 -7.438 1.00 97.94 95 VAL A N 1
ATOM 750 C CA . VAL A 1 95 ? 4.368 0.677 -6.673 1.00 97.94 95 VAL A CA 1
ATOM 751 C C . VAL A 1 95 ? 4.497 1.559 -5.428 1.00 97.94 95 VAL A C 1
ATOM 753 O O . VAL A 1 95 ? 3.691 2.470 -5.227 1.00 97.94 95 VAL A O 1
ATOM 756 N N . LYS A 1 96 ? 5.551 1.355 -4.622 1.00 97.56 96 LYS A N 1
ATOM 757 C CA . LYS A 1 96 ? 5.807 2.164 -3.418 1.00 97.56 96 LYS A CA 1
ATOM 758 C C . LYS A 1 96 ? 5.974 3.645 -3.746 1.00 97.56 96 LYS A C 1
ATOM 760 O O . LYS A 1 96 ? 5.501 4.498 -3.002 1.00 97.56 96 LYS A O 1
ATOM 765 N N . ASP A 1 97 ? 6.728 3.970 -4.791 1.00 97.12 97 ASP A N 1
ATOM 766 C CA . ASP A 1 97 ? 7.013 5.350 -5.188 1.00 97.12 97 ASP A CA 1
ATOM 767 C C . ASP A 1 97 ? 5.790 6.049 -5.792 1.00 97.12 97 ASP A C 1
ATOM 769 O O . ASP A 1 97 ? 5.556 7.222 -5.508 1.00 97.12 97 ASP A O 1
ATOM 773 N N . PHE A 1 98 ? 4.966 5.337 -6.563 1.00 96.75 98 PHE A N 1
ATOM 774 C CA . PHE A 1 98 ? 3.708 5.863 -7.084 1.00 96.75 98 PHE A CA 1
ATOM 775 C C . PHE A 1 98 ? 2.784 6.293 -5.944 1.00 96.75 98 PHE A C 1
ATOM 777 O O . PHE A 1 98 ? 2.402 7.463 -5.902 1.00 96.75 98 PHE A O 1
ATOM 784 N N . LEU A 1 99 ? 2.518 5.392 -4.992 1.00 96.81 99 LEU A N 1
ATOM 785 C CA . LEU A 1 99 ? 1.641 5.655 -3.849 1.00 96.81 99 LEU A CA 1
ATOM 786 C C . LEU A 1 99 ? 2.145 6.822 -2.987 1.00 96.81 99 LEU A C 1
ATOM 788 O O . LEU A 1 99 ? 1.388 7.746 -2.705 1.00 96.81 99 LEU A O 1
ATOM 792 N N . ARG A 1 100 ? 3.449 6.858 -2.672 1.00 94.44 100 ARG A N 1
ATOM 793 C CA . ARG A 1 100 ? 4.076 7.976 -1.936 1.00 94.44 100 ARG A CA 1
ATOM 794 C C . ARG A 1 100 ? 4.051 9.304 -2.697 1.00 94.44 100 ARG A C 1
ATOM 796 O O . ARG A 1 100 ? 4.148 10.363 -2.085 1.00 94.44 100 ARG A O 1
ATOM 803 N N . SER A 1 101 ? 3.981 9.266 -4.029 1.00 93.62 101 SER A N 1
ATOM 804 C CA . SER A 1 101 ? 4.000 10.468 -4.874 1.00 93.62 101 SER A CA 1
ATOM 805 C C . SER A 1 101 ? 2.623 11.083 -5.134 1.00 93.62 101 SER A C 1
ATOM 807 O O . SER A 1 101 ? 2.547 12.151 -5.755 1.00 93.62 101 SER A O 1
ATOM 809 N N . LEU A 1 102 ? 1.550 10.435 -4.667 1.00 93.31 102 LEU A N 1
ATOM 810 C CA . LEU A 1 102 ? 0.200 10.981 -4.726 1.00 93.31 102 LEU A CA 1
ATOM 811 C C . LEU A 1 102 ? 0.128 12.320 -3.978 1.00 93.31 102 LEU A C 1
ATOM 813 O O . LEU A 1 102 ? 0.901 12.609 -3.064 1.00 93.31 102 LEU A O 1
ATOM 817 N N . SER A 1 103 ? -0.795 13.187 -4.397 1.00 91.06 103 SER A N 1
ATOM 818 C CA . SER A 1 103 ? -0.977 14.478 -3.727 1.00 91.06 103 SER A CA 1
ATOM 819 C C . SER A 1 103 ? -1.598 14.350 -2.340 1.00 91.06 103 SER A C 1
ATOM 821 O O . SER A 1 103 ? -1.557 15.329 -1.607 1.00 91.06 103 SER A O 1
ATOM 823 N N . GLU A 1 104 ? -2.185 13.203 -2.031 1.00 90.12 104 GLU A N 1
ATOM 824 C CA . GLU A 1 104 ? -2.860 12.860 -0.785 1.00 90.12 104 GLU A CA 1
ATOM 825 C C . GLU A 1 104 ? -2.746 11.338 -0.609 1.00 90.12 104 GLU A C 1
ATOM 827 O O . GLU A 1 104 ? -2.656 10.615 -1.609 1.00 90.12 104 GLU A O 1
ATOM 832 N N . SER A 1 105 ? -2.724 10.852 0.632 1.00 92.88 105 SER A N 1
ATOM 833 C CA . SER A 1 105 ? -2.694 9.413 0.907 1.00 92.88 105 SER A CA 1
ATOM 834 C C . SER A 1 105 ? -3.984 8.714 0.456 1.00 92.88 105 SER A C 1
ATOM 836 O O . SER A 1 105 ? -5.021 9.349 0.244 1.00 92.88 105 SER A O 1
ATOM 838 N N . LEU A 1 106 ? -3.959 7.379 0.351 1.00 95.62 106 LEU A N 1
ATOM 839 C CA . LEU A 1 106 ? -5.186 6.626 0.069 1.00 95.62 106 LEU A CA 1
ATOM 840 C C . LEU A 1 106 ? -6.228 6.796 1.175 1.00 95.62 106 LEU A C 1
ATOM 842 O O . LEU A 1 106 ? -7.415 6.738 0.877 1.00 95.62 106 LEU A O 1
ATOM 846 N N . LEU A 1 107 ? -5.811 7.058 2.414 1.00 95.69 107 LEU A N 1
ATOM 847 C CA . LEU A 1 107 ? -6.726 7.276 3.532 1.00 95.69 107 LEU A CA 1
ATOM 848 C C . LEU A 1 107 ? -7.270 8.703 3.605 1.00 95.69 107 LEU A C 1
ATOM 850 O O . LEU A 1 107 ? -8.147 8.945 4.424 1.00 95.69 107 LEU A O 1
ATOM 854 N N . THR A 1 108 ? -6.832 9.606 2.721 1.00 93.50 108 THR A N 1
ATOM 855 C CA . THR A 1 108 ? -7.123 11.049 2.740 1.00 93.50 108 THR A CA 1
ATOM 856 C C . THR A 1 108 ? -6.573 11.752 3.983 1.00 93.50 108 THR A C 1
ATOM 858 O O . THR A 1 108 ? -6.587 11.202 5.081 1.00 93.50 108 THR A O 1
ATOM 861 N N . ASP A 1 109 ? -6.138 12.999 3.846 1.00 90.19 109 ASP A N 1
ATOM 862 C CA . ASP A 1 109 ? -5.625 13.798 4.964 1.00 90.19 109 ASP A CA 1
ATOM 863 C C . ASP A 1 109 ? -6.751 14.059 5.988 1.00 90.19 109 ASP A C 1
ATOM 865 O O . ASP A 1 109 ? -6.523 14.117 7.197 1.00 90.19 109 ASP A O 1
ATOM 869 N N . THR A 1 110 ? -8.000 14.144 5.507 1.00 92.75 110 THR A N 1
ATOM 870 C CA . THR A 1 110 ? -9.188 14.401 6.338 1.00 92.75 110 THR A CA 1
ATOM 871 C C . THR A 1 110 ? -9.569 13.234 7.251 1.00 92.75 110 THR A C 1
ATOM 873 O O . THR A 1 110 ? -9.920 13.460 8.409 1.00 92.75 110 THR A O 1
ATOM 876 N N . LEU A 1 111 ? -9.486 11.990 6.767 1.00 95.94 111 LEU A N 1
ATOM 877 C CA . LEU A 1 111 ? -9.877 10.807 7.541 1.00 95.94 111 LEU A CA 1
ATOM 878 C C . LEU A 1 111 ? -8.694 10.157 8.265 1.00 95.94 111 LEU A C 1
ATOM 880 O O . LEU A 1 111 ? -8.921 9.356 9.172 1.00 95.94 111 LEU A O 1
ATOM 884 N N . TRP A 1 112 ? -7.446 10.506 7.926 1.00 95.94 112 TRP A N 1
ATOM 885 C CA . TRP A 1 112 ? -6.241 9.884 8.489 1.00 95.94 112 TRP A CA 1
ATOM 886 C C . TRP A 1 112 ? -6.250 9.844 10.023 1.00 95.94 112 TRP A C 1
ATOM 888 O O . TRP A 1 112 ? -6.056 8.786 10.624 1.00 95.94 112 TRP A O 1
ATOM 898 N N . LYS A 1 113 ? -6.555 10.975 10.676 1.00 94.94 113 LYS A N 1
ATOM 899 C CA . LYS A 1 113 ? -6.620 11.046 12.148 1.00 94.94 113 LYS A CA 1
ATOM 900 C C . LYS A 1 113 ? -7.732 10.173 12.724 1.00 94.94 113 LYS A C 1
ATOM 902 O O . LYS A 1 113 ? -7.538 9.559 13.767 1.00 94.94 113 LYS A O 1
ATOM 907 N N . SER A 1 114 ? -8.867 10.057 12.036 1.00 97.38 114 SER A N 1
ATOM 908 C CA . SER A 1 114 ? -9.939 9.148 12.446 1.00 97.38 114 SER A CA 1
ATOM 909 C C . SER A 1 114 ? -9.487 7.690 12.381 1.00 97.38 114 SER A C 1
ATOM 911 O O . SER A 1 114 ? -9.730 6.948 13.328 1.00 97.38 114 SER A O 1
ATOM 913 N N . PHE A 1 115 ? -8.762 7.285 11.331 1.00 97.81 115 PHE A N 1
ATOM 914 C CA . PHE A 1 115 ? -8.163 5.945 11.266 1.00 97.81 115 PHE A CA 1
ATOM 915 C C . PHE A 1 115 ? -7.161 5.709 12.406 1.00 97.81 115 PHE A C 1
ATOM 917 O O . PHE A 1 115 ? -7.199 4.653 13.039 1.00 97.81 115 PHE A O 1
ATOM 924 N N . SER A 1 116 ? -6.311 6.698 12.704 1.00 96.31 116 SER A N 1
ATOM 925 C CA . SER A 1 116 ? -5.361 6.623 13.822 1.00 96.31 116 SER A CA 1
ATOM 926 C C . SER A 1 116 ? -6.057 6.495 15.180 1.00 96.31 116 SER A C 1
ATOM 928 O O . SER A 1 116 ? -5.611 5.731 16.022 1.00 96.31 116 SER A O 1
ATOM 930 N N . ASN A 1 117 ? -7.168 7.192 15.405 1.00 96.69 117 ASN A N 1
ATOM 931 C CA . ASN A 1 117 ? -7.894 7.078 16.671 1.00 96.69 117 ASN A CA 1
ATOM 932 C C . ASN A 1 117 ? -8.581 5.710 16.811 1.00 96.69 117 ASN A C 1
ATOM 934 O O . ASN A 1 117 ? -8.674 5.163 17.905 1.00 96.69 117 ASN A O 1
ATOM 938 N N . VAL A 1 118 ? -9.064 5.136 15.704 1.00 97.62 118 VAL A N 1
ATOM 939 C CA . VAL A 1 118 ? -9.725 3.822 15.716 1.00 97.62 118 VAL A CA 1
ATOM 940 C C . VAL A 1 118 ? -8.740 2.689 16.000 1.00 97.62 118 VAL A C 1
ATOM 942 O O . VAL A 1 118 ? -9.114 1.725 16.669 1.00 97.62 118 VAL A O 1
ATOM 945 N N . ILE A 1 119 ? -7.483 2.773 15.544 1.00 97.31 119 ILE A N 1
ATOM 946 C CA . ILE A 1 119 ? -6.511 1.695 15.794 1.00 97.31 119 ILE A CA 1
ATOM 947 C C . ILE A 1 119 ? -6.158 1.541 17.284 1.00 97.31 119 ILE A C 1
ATOM 949 O O . ILE A 1 119 ? -5.798 0.437 17.709 1.00 97.31 119 ILE A O 1
ATOM 953 N N . ASP A 1 120 ? -6.331 2.604 18.072 1.00 95.69 120 ASP A N 1
ATOM 954 C CA . ASP A 1 120 ? -6.118 2.629 19.524 1.00 95.69 120 ASP A CA 1
ATOM 955 C C . ASP A 1 120 ? -7.302 2.084 20.336 1.00 95.69 120 ASP A C 1
ATOM 957 O O . ASP A 1 120 ? -7.157 1.839 21.528 1.00 95.69 120 ASP A O 1
ATOM 961 N N . GLU A 1 121 ? -8.445 1.811 19.700 1.00 96.44 121 GLU A N 1
ATOM 962 C CA . GLU A 1 121 ? -9.578 1.138 20.343 1.00 96.44 121 GLU A CA 1
ATOM 963 C C . GLU A 1 121 ? -9.170 -0.252 20.866 1.00 96.44 121 GLU A C 1
ATOM 965 O O . GLU A 1 121 ? -8.521 -1.028 20.161 1.00 96.44 121 GLU A O 1
ATOM 970 N N . GLU A 1 122 ? -9.561 -0.617 22.084 1.00 94.06 122 GLU A N 1
ATOM 971 C CA . GLU A 1 122 ? -9.178 -1.915 22.661 1.00 94.06 122 GLU A CA 1
ATOM 972 C C . GLU A 1 122 ? -10.048 -3.050 22.113 1.00 94.06 122 GLU A C 1
ATOM 974 O O . GLU A 1 122 ? -9.554 -4.124 21.758 1.00 94.06 122 GLU A O 1
ATOM 979 N N . SER A 1 123 ? -11.352 -2.798 21.980 1.00 96.81 123 SER A N 1
ATOM 980 C CA . SER A 1 123 ? -12.304 -3.794 21.497 1.00 96.81 123 SER A CA 1
ATOM 981 C C . SER A 1 123 ? -12.138 -4.044 20.000 1.00 96.81 123 SER A C 1
ATOM 983 O O . SER A 1 123 ? -12.421 -3.177 19.168 1.00 96.81 123 SER A O 1
ATOM 985 N N . TYR A 1 124 ? -11.743 -5.269 19.642 1.00 94.06 124 TYR A N 1
ATOM 986 C CA . TYR A 1 124 ? -11.612 -5.694 18.245 1.00 94.06 124 TYR A CA 1
ATOM 987 C C . TYR A 1 124 ? -12.912 -5.491 17.453 1.00 94.06 124 TYR A C 1
ATOM 989 O O . TYR A 1 124 ? -12.875 -4.996 16.328 1.00 94.06 124 TYR A O 1
ATOM 997 N N . LEU A 1 125 ? -14.065 -5.815 18.050 1.00 95.19 125 LEU A N 1
ATOM 998 C CA . LEU A 1 125 ? -15.365 -5.691 17.388 1.00 95.19 125 LEU A CA 1
ATOM 999 C C . LEU A 1 125 ? -15.704 -4.226 17.078 1.00 95.19 125 LEU A C 1
ATOM 1001 O O . LEU A 1 125 ? -16.081 -3.904 15.952 1.00 95.19 125 LEU A O 1
ATOM 1005 N N . ILE A 1 126 ? -15.521 -3.329 18.054 1.00 96.38 126 ILE A N 1
ATOM 1006 C CA . ILE A 1 126 ? -15.779 -1.891 17.877 1.00 96.38 126 ILE A CA 1
ATOM 1007 C C . ILE A 1 126 ? -14.808 -1.309 16.848 1.00 96.38 126 ILE A C 1
ATOM 1009 O O . ILE A 1 126 ? -15.211 -0.554 15.963 1.00 96.38 126 ILE A O 1
ATOM 1013 N N . LYS A 1 127 ? -13.533 -1.699 16.921 1.00 96.06 127 LYS A N 1
ATOM 1014 C CA . LYS A 1 127 ? -12.499 -1.306 15.962 1.00 96.06 127 LYS A CA 1
ATOM 1015 C C . LYS A 1 127 ? -12.867 -1.707 14.537 1.00 96.06 127 LYS A C 1
ATOM 1017 O O . LYS A 1 127 ? -12.816 -0.873 13.637 1.00 96.06 127 LYS A O 1
ATOM 1022 N N . GLN A 1 128 ? -13.295 -2.953 14.337 1.00 95.62 128 GLN A N 1
ATOM 1023 C CA . GLN A 1 128 ? -13.725 -3.457 13.035 1.00 95.62 128 GLN A CA 1
ATOM 1024 C C . GLN A 1 128 ? -14.919 -2.663 12.483 1.00 95.62 128 GLN A C 1
ATOM 1026 O O . GLN A 1 128 ? -14.892 -2.261 11.321 1.00 95.62 128 GLN A O 1
ATOM 1031 N N . GLN A 1 129 ? -15.933 -2.392 13.310 1.00 96.88 129 GLN A N 1
ATOM 1032 C CA . GLN A 1 129 ? -17.105 -1.602 12.914 1.00 96.88 129 GLN A CA 1
ATOM 1033 C C . GLN A 1 129 ? -16.730 -0.162 12.535 1.00 96.88 129 GLN A C 1
ATOM 1035 O O . GLN A 1 129 ? -17.136 0.331 11.484 1.00 96.88 129 GLN A O 1
ATOM 1040 N N . LYS A 1 130 ? -15.917 0.512 13.358 1.00 97.94 130 LYS A N 1
ATOM 1041 C CA . LYS A 1 130 ? -15.466 1.885 13.084 1.00 97.94 130 LYS A CA 1
ATOM 1042 C C . LYS A 1 130 ? -14.608 1.960 11.816 1.00 97.94 130 LYS A C 1
ATOM 1044 O O . LYS A 1 130 ? -14.772 2.895 11.034 1.00 97.94 130 LYS A O 1
ATOM 1049 N N . PHE A 1 131 ? -13.734 0.980 11.572 1.00 97.94 131 PHE A N 1
ATOM 1050 C CA . PHE A 1 131 ? -12.963 0.929 10.329 1.00 97.94 131 PHE A CA 1
ATOM 1051 C C . PHE A 1 131 ? -13.835 0.690 9.098 1.00 97.94 131 PHE A C 1
ATOM 1053 O O . PHE A 1 131 ? -13.603 1.350 8.089 1.00 97.94 131 PHE A O 1
ATOM 1060 N N . ASP A 1 132 ? -14.840 -0.188 9.161 1.00 96.81 132 ASP A N 1
ATOM 1061 C CA . ASP A 1 132 ? -15.773 -0.389 8.042 1.00 96.81 132 ASP A CA 1
ATOM 1062 C C . ASP A 1 132 ? -16.485 0.920 7.665 1.00 96.81 132 ASP A C 1
ATOM 1064 O O . ASP A 1 132 ? -16.500 1.296 6.492 1.00 96.81 132 ASP A O 1
ATOM 1068 N N . LEU A 1 133 ? -16.957 1.686 8.656 1.00 97.69 133 LEU A N 1
ATOM 1069 C CA . LEU A 1 133 ? -17.558 3.004 8.424 1.00 97.69 133 LEU A CA 1
ATOM 1070 C C . LEU A 1 133 ? -16.583 3.986 7.757 1.00 97.69 133 LEU A C 1
ATOM 1072 O O . LEU A 1 133 ? -16.951 4.645 6.784 1.00 97.69 133 LEU A O 1
ATOM 1076 N N . LEU A 1 134 ? -15.340 4.078 8.240 1.00 98.00 134 LEU A N 1
ATOM 1077 C CA . LEU A 1 134 ? -14.335 4.974 7.654 1.00 98.00 134 LEU A CA 1
ATOM 1078 C C . LEU A 1 134 ? -13.941 4.556 6.231 1.00 98.00 134 LEU A C 1
ATOM 1080 O O . LEU A 1 134 ? -13.812 5.406 5.353 1.00 98.00 134 LEU A O 1
ATOM 1084 N N . ILE A 1 135 ? -13.788 3.254 5.972 1.00 98.00 135 ILE A N 1
ATOM 1085 C CA . ILE A 1 135 ? -13.464 2.729 4.637 1.00 98.00 135 ILE A CA 1
ATOM 1086 C C . ILE A 1 135 ? -14.598 3.030 3.649 1.00 98.00 135 ILE A C 1
ATOM 1088 O O . ILE A 1 135 ? -14.333 3.349 2.490 1.00 98.00 135 ILE A O 1
ATOM 1092 N N . GLN A 1 136 ? -15.856 2.971 4.089 1.00 95.94 136 GLN A N 1
ATOM 1093 C CA . GLN A 1 136 ? -17.003 3.330 3.254 1.00 95.94 136 GLN A CA 1
ATOM 1094 C C . GLN A 1 136 ? -17.077 4.833 2.940 1.00 95.94 136 GLN A C 1
ATOM 1096 O O . GLN A 1 136 ? -17.577 5.190 1.873 1.00 95.94 136 GLN A O 1
ATOM 1101 N N . GLN A 1 137 ? -16.551 5.697 3.815 1.00 97.31 137 GLN A N 1
ATOM 1102 C CA . GLN A 1 137 ? -16.470 7.149 3.597 1.00 97.31 137 GLN A CA 1
ATOM 1103 C C . GLN A 1 137 ? -15.349 7.564 2.634 1.00 97.31 137 GLN A C 1
ATOM 1105 O O . GLN A 1 137 ? -15.367 8.688 2.129 1.00 97.31 137 GLN A O 1
ATOM 1110 N N . LEU A 1 138 ? -14.379 6.684 2.361 1.00 97.06 138 LEU A N 1
ATOM 1111 C CA . LEU A 1 138 ? -13.319 6.979 1.402 1.00 97.06 138 LEU A CA 1
ATOM 1112 C C . LEU A 1 138 ? -13.905 7.237 0.003 1.00 97.06 138 LEU A C 1
ATOM 1114 O O . LEU A 1 138 ? -14.800 6.506 -0.439 1.00 97.06 138 LEU A O 1
ATOM 1118 N N . PRO A 1 139 ? -13.354 8.208 -0.751 1.00 95.75 139 PRO A N 1
ATOM 1119 C CA . PRO A 1 139 ? -13.690 8.370 -2.158 1.00 95.75 139 PRO A CA 1
ATOM 1120 C C . PRO A 1 139 ? -13.521 7.049 -2.917 1.00 95.75 139 PRO A C 1
ATOM 1122 O O . PRO A 1 139 ? -12.569 6.306 -2.675 1.00 95.75 139 PRO A O 1
ATOM 1125 N N . LYS A 1 140 ? -14.415 6.762 -3.872 1.00 93.88 140 LYS A N 1
ATOM 1126 C CA . LYS A 1 140 ? -14.396 5.503 -4.639 1.00 93.88 140 LYS A CA 1
ATOM 1127 C C . LYS A 1 140 ? -13.006 5.155 -5.216 1.00 93.88 140 LYS A C 1
ATOM 1129 O O . LYS A 1 140 ? -12.579 4.026 -4.986 1.00 93.88 140 LYS A O 1
ATOM 1134 N N . PRO A 1 141 ? -12.246 6.082 -5.840 1.00 95.25 141 PRO A N 1
ATOM 1135 C CA . PRO A 1 141 ? -10.891 5.787 -6.314 1.00 95.25 141 PRO A CA 1
ATOM 1136 C C . PRO A 1 141 ? -9.933 5.329 -5.208 1.00 95.25 141 PRO A C 1
ATOM 1138 O O . PRO A 1 141 ? -9.161 4.391 -5.389 1.00 95.25 141 PRO A O 1
ATOM 1141 N N . ASN A 1 142 ? -9.997 5.976 -4.043 1.00 97.25 142 ASN A N 1
ATOM 1142 C CA . ASN A 1 142 ? -9.180 5.651 -2.881 1.00 97.25 142 ASN A CA 1
ATOM 1143 C C . ASN A 1 142 ? -9.532 4.270 -2.327 1.00 97.25 142 ASN A C 1
ATOM 1145 O O . ASN A 1 142 ? -8.641 3.451 -2.115 1.00 97.25 142 ASN A O 1
ATOM 1149 N N . ARG A 1 143 ? -10.827 4.005 -2.131 1.00 97.25 143 ARG A N 1
ATOM 1150 C CA . ARG A 1 143 ? -11.334 2.751 -1.567 1.00 97.25 143 ARG A CA 1
ATOM 1151 C C . ARG A 1 143 ? -11.066 1.556 -2.477 1.00 97.25 143 ARG A C 1
ATOM 1153 O O . ARG A 1 143 ? -10.568 0.540 -2.002 1.00 97.25 143 ARG A O 1
ATOM 1160 N N . ASP A 1 144 ? -11.372 1.679 -3.767 1.00 96.19 144 ASP A N 1
ATOM 1161 C CA . ASP A 1 144 ? -11.171 0.604 -4.741 1.00 96.19 144 ASP A CA 1
ATOM 1162 C C . ASP A 1 144 ? -9.662 0.300 -4.882 1.00 96.19 144 ASP A C 1
ATOM 1164 O O . ASP A 1 144 ? -9.252 -0.861 -4.858 1.00 96.19 144 ASP A O 1
ATOM 1168 N N . THR A 1 145 ? -8.814 1.338 -4.925 1.00 97.81 145 THR A N 1
ATOM 1169 C CA . THR A 1 145 ? -7.348 1.179 -4.945 1.00 97.81 145 THR A CA 1
ATOM 1170 C C . THR A 1 145 ? -6.818 0.543 -3.658 1.00 97.81 145 THR A C 1
ATOM 1172 O O . THR A 1 145 ? -5.974 -0.352 -3.721 1.00 97.81 145 THR A O 1
ATOM 1175 N N . LEU A 1 146 ? -7.315 0.966 -2.490 1.00 98.44 146 LEU A N 1
ATOM 1176 C CA . LEU A 1 146 ? -6.944 0.382 -1.202 1.00 98.44 146 LEU A CA 1
ATOM 1177 C C . LEU A 1 146 ? -7.306 -1.106 -1.160 1.00 98.44 146 LEU A C 1
ATOM 1179 O O . LEU A 1 146 ? -6.443 -1.925 -0.863 1.00 98.44 146 LEU A O 1
ATOM 1183 N N . ALA A 1 147 ? -8.539 -1.467 -1.525 1.00 98.06 147 ALA A N 1
ATOM 1184 C CA . ALA A 1 147 ? -8.990 -2.857 -1.559 1.00 98.06 147 ALA A CA 1
ATOM 1185 C C . ALA A 1 147 ? -8.120 -3.732 -2.472 1.00 98.06 147 ALA A C 1
ATOM 1187 O O . ALA A 1 147 ? -7.727 -4.832 -2.083 1.00 98.06 147 ALA A O 1
ATOM 1188 N N . PHE A 1 148 ? -7.771 -3.222 -3.657 1.00 98.12 148 PHE A N 1
ATOM 1189 C CA . PHE A 1 148 ? -6.892 -3.911 -4.600 1.00 98.12 148 PHE A CA 1
ATOM 1190 C C . PHE A 1 148 ? -5.501 -4.184 -4.013 1.00 98.12 148 PHE A C 1
ATOM 1192 O O . PHE A 1 148 ? -5.004 -5.307 -4.091 1.00 98.12 148 PHE A O 1
ATOM 1199 N N . ILE A 1 149 ? -4.896 -3.189 -3.357 1.00 98.56 149 ILE A N 1
ATOM 1200 C CA . ILE A 1 149 ? -3.579 -3.335 -2.723 1.00 98.56 149 ILE A CA 1
ATOM 1201 C C . ILE A 1 149 ? -3.637 -4.290 -1.530 1.00 98.56 149 ILE A C 1
ATOM 1203 O O . ILE A 1 149 ? -2.746 -5.122 -1.382 1.00 98.56 149 ILE A O 1
ATOM 1207 N N . ILE A 1 150 ? -4.663 -4.198 -0.679 1.00 98.75 150 ILE A N 1
ATOM 1208 C CA . ILE A 1 150 ? -4.776 -5.073 0.494 1.00 98.75 150 ILE A CA 1
ATOM 1209 C C . ILE A 1 150 ? -4.896 -6.539 0.069 1.00 98.75 150 ILE A C 1
ATOM 1211 O O . ILE A 1 150 ? -4.167 -7.377 0.596 1.00 98.75 150 ILE A O 1
ATOM 1215 N N . LEU A 1 151 ? -5.729 -6.846 -0.930 1.00 98.56 151 LEU A N 1
ATOM 1216 C CA . LEU A 1 151 ? -5.847 -8.204 -1.471 1.00 98.56 151 LEU A CA 1
ATOM 1217 C C . LEU A 1 151 ? -4.523 -8.720 -2.045 1.00 98.56 151 LEU A C 1
ATOM 1219 O O . LEU A 1 151 ? -4.148 -9.865 -1.793 1.00 98.56 151 LEU A O 1
ATOM 1223 N N . HIS A 1 152 ? -3.795 -7.872 -2.771 1.00 98.50 152 HIS A N 1
ATOM 1224 C CA . HIS A 1 152 ? -2.472 -8.218 -3.277 1.00 98.50 152 HIS A CA 1
ATOM 1225 C C . HIS A 1 152 ? -1.488 -8.551 -2.143 1.00 98.50 152 HIS A C 1
ATOM 1227 O O . HIS A 1 152 ? -0.844 -9.599 -2.142 1.00 98.50 152 HIS A O 1
ATOM 1233 N N . LEU A 1 153 ? -1.398 -7.685 -1.133 1.00 98.69 153 LEU A N 1
ATOM 1234 C CA . LEU A 1 153 ? -0.492 -7.874 -0.001 1.00 98.69 153 LEU A CA 1
ATOM 1235 C C . LEU A 1 153 ? -0.860 -9.101 0.847 1.00 98.69 153 LEU A C 1
ATOM 1237 O O . LEU A 1 153 ? 0.036 -9.765 1.367 1.00 98.69 153 LEU A O 1
ATOM 1241 N N . GLN A 1 154 ? -2.147 -9.448 0.950 1.00 98.56 154 GLN A N 1
ATOM 1242 C CA . GLN A 1 154 ? -2.580 -10.713 1.549 1.00 98.56 154 GLN A CA 1
ATOM 1243 C C . GLN A 1 154 ? -2.039 -11.918 0.769 1.00 98.56 154 GLN A C 1
ATOM 1245 O O . GLN A 1 154 ? -1.520 -12.851 1.372 1.00 98.56 154 GLN A O 1
ATOM 1250 N N . ARG A 1 155 ? -2.061 -11.896 -0.569 1.00 98.12 155 ARG A N 1
ATOM 1251 C CA . ARG A 1 155 ? -1.469 -12.979 -1.379 1.00 98.12 155 ARG A CA 1
ATOM 1252 C C . ARG A 1 155 ? 0.039 -13.086 -1.163 1.00 98.12 155 ARG A C 1
ATOM 1254 O O . ARG A 1 155 ? 0.542 -14.186 -0.934 1.00 98.12 155 ARG A O 1
ATOM 1261 N N . VAL A 1 156 ? 0.748 -11.955 -1.149 1.00 98.31 156 VAL A N 1
ATOM 1262 C CA . VAL A 1 156 ? 2.192 -11.918 -0.849 1.00 98.31 156 VAL A CA 1
ATOM 1263 C C . VAL A 1 156 ? 2.485 -12.516 0.529 1.00 98.31 156 VAL A C 1
ATOM 1265 O O . VAL A 1 156 ? 3.434 -13.286 0.662 1.00 98.31 156 VAL A O 1
ATOM 1268 N N . SER A 1 157 ? 1.664 -12.215 1.542 1.00 97.94 157 SER A N 1
ATOM 1269 C CA . SER A 1 157 ? 1.869 -12.737 2.899 1.00 97.94 157 SER A CA 1
ATOM 1270 C C . SER A 1 157 ? 1.594 -14.233 3.024 1.00 97.94 157 SER A C 1
ATOM 1272 O O . SER A 1 157 ? 2.256 -14.908 3.812 1.00 97.94 157 SER A O 1
ATOM 1274 N N . THR A 1 158 ? 0.661 -14.759 2.226 1.00 97.06 158 THR A N 1
ATOM 1275 C CA . THR A 1 158 ? 0.360 -16.196 2.180 1.00 97.06 158 THR A CA 1
ATOM 1276 C C . THR A 1 158 ? 1.402 -17.011 1.419 1.00 97.06 158 THR A C 1
ATOM 1278 O O . THR A 1 158 ? 1.491 -18.217 1.641 1.00 97.06 158 THR A O 1
ATOM 1281 N N . SER A 1 159 ? 2.206 -16.391 0.545 1.00 96.69 159 SER A N 1
ATOM 1282 C CA . SER A 1 159 ? 3.275 -17.105 -0.154 1.00 96.69 159 SER A CA 1
ATOM 1283 C C . SER A 1 159 ? 4.418 -17.450 0.813 1.00 96.69 159 SER A C 1
ATOM 1285 O O . SER A 1 159 ? 5.105 -16.544 1.304 1.00 96.69 159 SER A O 1
ATOM 1287 N N . PRO A 1 160 ? 4.707 -18.745 1.055 1.00 94.56 160 PRO A N 1
ATOM 1288 C CA . PRO A 1 160 ? 5.806 -19.137 1.935 1.00 94.56 160 PRO A CA 1
ATOM 1289 C C . PRO A 1 160 ? 7.175 -18.763 1.349 1.00 94.56 160 PRO A C 1
ATOM 1291 O O . PRO A 1 160 ? 8.129 -18.533 2.094 1.00 94.56 160 PRO A O 1
ATOM 1294 N N . LEU A 1 161 ? 7.274 -18.665 0.018 1.00 96.25 161 LEU A N 1
ATOM 1295 C CA . LEU A 1 161 ? 8.509 -18.321 -0.688 1.00 96.25 161 LEU A CA 1
ATOM 1296 C C . LEU A 1 161 ? 8.872 -16.847 -0.504 1.00 96.25 161 LEU A C 1
ATOM 1298 O O . LEU A 1 161 ? 10.045 -16.529 -0.309 1.00 96.25 161 LEU A O 1
ATOM 1302 N N . CYS A 1 162 ? 7.874 -15.958 -0.456 1.00 95.75 162 CYS A N 1
ATOM 1303 C CA . CYS A 1 162 ? 8.120 -14.533 -0.264 1.00 95.75 162 CYS A CA 1
ATOM 1304 C C . CYS A 1 162 ? 8.775 -14.206 1.078 1.00 95.75 162 CYS A C 1
ATOM 1306 O O . CYS A 1 162 ? 9.501 -13.216 1.174 1.00 95.75 162 CYS A O 1
ATOM 1308 N N . ARG A 1 163 ? 8.536 -15.015 2.123 1.00 96.44 163 ARG A N 1
ATOM 1309 C CA . ARG A 1 163 ? 9.029 -14.776 3.497 1.00 96.44 163 ARG A CA 1
ATOM 1310 C C . ARG A 1 163 ? 8.669 -13.380 4.028 1.00 96.44 163 ARG A C 1
ATOM 1312 O O . ARG A 1 163 ? 9.431 -12.756 4.771 1.00 96.44 163 ARG A O 1
ATOM 1319 N N . MET A 1 164 ? 7.494 -12.889 3.643 1.00 97.56 164 MET A N 1
ATOM 1320 C CA . MET A 1 164 ? 6.988 -11.563 3.994 1.00 97.56 164 MET A CA 1
ATOM 1321 C C . MET A 1 164 ? 5.663 -11.680 4.760 1.00 97.56 164 MET A C 1
ATOM 1323 O O . MET A 1 164 ? 4.613 -11.393 4.195 1.00 97.56 164 MET A O 1
ATOM 1327 N N . PRO A 1 165 ? 5.683 -12.091 6.046 1.00 97.88 165 PRO A N 1
ATOM 1328 C CA . PRO A 1 165 ? 4.475 -12.125 6.870 1.00 97.88 165 PRO A CA 1
ATOM 1329 C C . PRO A 1 165 ? 3.849 -10.730 6.995 1.00 97.88 165 PRO A C 1
ATOM 1331 O O . PRO A 1 165 ? 4.528 -9.718 6.787 1.00 97.88 165 PRO A O 1
ATOM 1334 N N . ILE A 1 166 ? 2.577 -10.683 7.404 1.00 98.44 166 ILE A N 1
ATOM 1335 C CA . ILE A 1 166 ? 1.784 -9.447 7.522 1.00 98.44 166 ILE A CA 1
ATOM 1336 C C . ILE A 1 166 ? 2.565 -8.335 8.228 1.00 98.44 166 ILE A C 1
ATOM 1338 O O . ILE A 1 166 ? 2.720 -7.265 7.655 1.00 98.44 166 ILE A O 1
ATOM 1342 N N . ILE A 1 167 ? 3.158 -8.599 9.395 1.00 97.88 167 ILE A N 1
ATOM 1343 C CA . ILE A 1 167 ? 3.929 -7.594 10.147 1.00 97.88 167 ILE A CA 1
ATOM 1344 C C . ILE A 1 167 ? 5.086 -6.972 9.341 1.00 97.88 167 ILE A C 1
ATOM 1346 O O . ILE A 1 167 ? 5.344 -5.770 9.433 1.00 97.88 167 ILE A O 1
ATOM 1350 N N . ASN A 1 168 ? 5.777 -7.759 8.509 1.00 98.12 168 ASN A N 1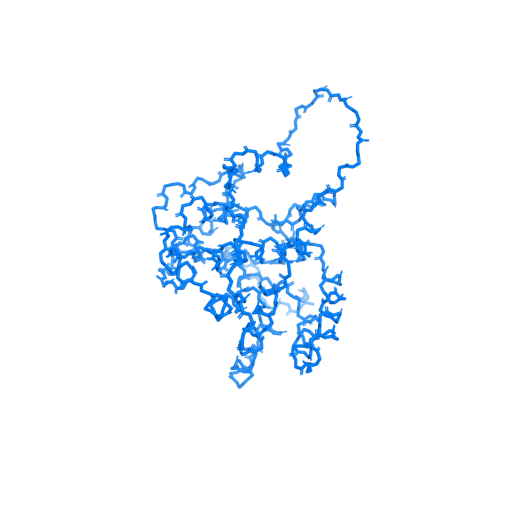
ATOM 1351 C CA . ASN A 1 168 ? 6.880 -7.262 7.683 1.00 98.12 168 ASN A CA 1
ATOM 1352 C C . ASN A 1 168 ? 6.360 -6.405 6.525 1.00 98.12 168 ASN A C 1
ATOM 1354 O O . ASN A 1 168 ? 6.951 -5.365 6.216 1.00 98.12 168 ASN A O 1
ATOM 1358 N N . LEU A 1 169 ? 5.252 -6.820 5.902 1.00 98.50 169 LEU A N 1
ATOM 1359 C CA . LEU A 1 169 ? 4.584 -6.024 4.874 1.00 98.50 169 LEU A CA 1
ATOM 1360 C C . LEU A 1 169 ? 4.043 -4.725 5.463 1.00 98.50 169 LEU A C 1
ATOM 1362 O O . LEU A 1 169 ? 4.286 -3.673 4.886 1.00 98.50 169 LEU A O 1
ATOM 1366 N N . SER A 1 170 ? 3.416 -4.764 6.637 1.00 98.38 170 SER A N 1
ATOM 1367 C CA . SER A 1 170 ? 2.878 -3.587 7.317 1.00 98.38 170 SER A CA 1
ATOM 1368 C C . SER A 1 170 ? 3.938 -2.530 7.591 1.00 98.38 170 SER A C 1
ATOM 1370 O O . SER A 1 170 ? 3.739 -1.364 7.266 1.00 98.38 170 SER A O 1
ATOM 1372 N N . ARG A 1 171 ? 5.105 -2.934 8.108 1.00 97.62 171 ARG A N 1
ATOM 1373 C CA . ARG A 1 171 ? 6.233 -2.018 8.354 1.00 97.62 171 ARG A CA 1
ATOM 1374 C C . ARG A 1 171 ? 6.775 -1.398 7.069 1.00 97.62 171 ARG A C 1
ATOM 1376 O O . ARG A 1 171 ? 7.160 -0.236 7.046 1.00 97.62 171 ARG A O 1
ATOM 1383 N N . THR A 1 172 ? 6.821 -2.185 5.998 1.00 96.81 172 THR A N 1
ATOM 1384 C CA . THR A 1 172 ? 7.451 -1.781 4.736 1.00 96.81 172 THR A CA 1
ATOM 1385 C C . THR A 1 172 ? 6.516 -0.948 3.856 1.00 96.81 172 THR A C 1
ATOM 1387 O O . THR A 1 172 ? 6.944 0.007 3.209 1.00 96.81 172 THR A O 1
ATOM 1390 N N . MET A 1 173 ? 5.239 -1.321 3.810 1.00 98.06 173 MET A N 1
ATOM 1391 C CA . MET A 1 173 ? 4.215 -0.727 2.951 1.00 98.06 173 MET A CA 1
ATOM 1392 C C . MET A 1 173 ? 3.364 0.311 3.679 1.00 98.06 173 MET A C 1
ATOM 1394 O O . MET A 1 173 ? 2.732 1.117 3.003 1.00 98.06 173 MET A O 1
ATOM 1398 N N . GLY A 1 174 ? 3.375 0.351 5.015 1.00 97.38 174 GLY A N 1
ATOM 1399 C CA . GLY A 1 174 ? 2.608 1.302 5.827 1.00 97.38 174 GLY A CA 1
ATOM 1400 C C . GLY A 1 174 ? 2.787 2.750 5.364 1.00 97.38 174 GLY A C 1
ATOM 1401 O O . GLY A 1 174 ? 1.798 3.362 4.956 1.00 97.38 174 GLY A O 1
ATOM 1402 N N . PRO A 1 175 ? 4.027 3.270 5.278 1.00 95.19 175 PRO A N 1
ATOM 1403 C CA . PRO A 1 175 ? 4.268 4.636 4.812 1.00 95.19 175 PRO A CA 1
ATOM 1404 C C . PRO A 1 175 ? 3.802 4.906 3.376 1.00 95.19 175 PRO A C 1
ATOM 1406 O O . PRO A 1 175 ? 3.466 6.037 3.039 1.00 95.19 175 PRO A O 1
ATOM 1409 N N . ALA A 1 176 ? 3.781 3.887 2.511 1.00 96.06 176 ALA A N 1
ATOM 1410 C CA . ALA A 1 176 ? 3.345 4.043 1.126 1.00 96.06 176 ALA A CA 1
ATOM 1411 C C . ALA A 1 176 ? 1.818 3.981 0.977 1.00 96.06 176 ALA A C 1
ATOM 1413 O O . ALA A 1 176 ? 1.253 4.776 0.236 1.00 96.06 176 ALA A O 1
ATOM 1414 N N . VAL A 1 177 ? 1.155 3.047 1.661 1.00 97.31 177 VAL A N 1
ATOM 1415 C CA . VAL A 1 177 ? -0.289 2.790 1.528 1.00 97.31 177 VAL A CA 1
ATOM 1416 C C . VAL A 1 177 ? -1.103 3.732 2.410 1.00 97.31 177 VAL A C 1
ATOM 1418 O O . VAL A 1 177 ? -2.065 4.336 1.938 1.00 97.31 177 VAL A O 1
ATOM 1421 N N . ILE A 1 178 ? -0.717 3.863 3.681 1.00 97.25 178 ILE A N 1
ATOM 1422 C CA . ILE A 1 178 ? -1.429 4.677 4.672 1.00 97.25 178 ILE A CA 1
ATOM 1423 C C . ILE A 1 178 ? -1.023 6.146 4.566 1.00 97.25 178 ILE A C 1
ATOM 1425 O O . ILE A 1 178 ? -1.871 7.024 4.701 1.00 97.25 178 ILE A O 1
ATOM 1429 N N . GLY A 1 179 ? 0.254 6.415 4.276 1.00 93.75 179 GLY A N 1
ATOM 1430 C CA . GLY A 1 179 ? 0.791 7.774 4.224 1.00 93.75 179 GLY A CA 1
ATOM 1431 C C . GLY A 1 179 ? 0.752 8.480 5.581 1.00 93.75 179 GLY A C 1
ATOM 1432 O O . GLY A 1 179 ? 0.446 7.875 6.607 1.00 93.75 179 GLY A O 1
ATOM 1433 N N . TYR A 1 180 ? 1.070 9.769 5.579 1.00 92.62 180 TYR A N 1
ATOM 1434 C CA . TYR A 1 180 ? 1.081 10.630 6.765 1.00 92.62 180 TYR A CA 1
ATOM 1435 C C . TYR A 1 180 ? -0.168 11.511 6.805 1.00 92.62 180 TYR A C 1
ATOM 1437 O O . TYR A 1 180 ? -0.816 11.701 5.774 1.00 92.62 180 TYR A O 1
ATOM 1445 N N . SER A 1 181 ? -0.477 12.082 7.971 1.00 89.50 181 SER A N 1
ATOM 1446 C CA . SER A 1 181 ? -1.619 12.995 8.134 1.00 89.50 181 SER A CA 1
ATOM 1447 C C . SER A 1 181 ? -1.471 14.310 7.359 1.00 89.50 181 SER A C 1
ATOM 1449 O O . SER A 1 181 ? -2.451 15.011 7.114 1.00 89.50 181 SER A O 1
ATOM 1451 N N . SER A 1 182 ? -0.234 14.666 7.001 1.00 85.50 182 SER A N 1
ATOM 1452 C CA . SER A 1 182 ? 0.123 15.861 6.243 1.00 85.50 182 SER A CA 1
ATOM 1453 C C . SER A 1 182 ? 1.456 15.661 5.524 1.00 85.50 182 SER A C 1
ATOM 1455 O O . SER A 1 182 ? 2.312 14.883 5.944 1.00 85.50 182 SER A O 1
ATOM 1457 N N . LYS A 1 183 ? 1.680 16.432 4.455 1.00 77.19 183 LYS A N 1
ATOM 1458 C CA . LYS A 1 183 ? 2.975 16.490 3.750 1.00 77.19 183 LYS A CA 1
ATOM 1459 C C . LYS A 1 183 ? 4.087 17.131 4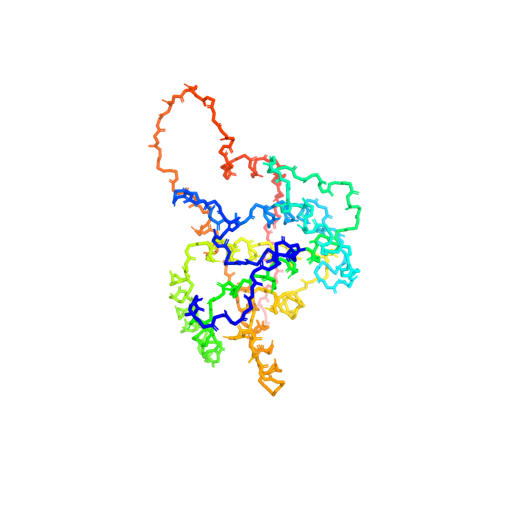.570 1.00 77.19 183 LYS A C 1
ATOM 1461 O O . LYS A 1 183 ? 5.258 16.875 4.306 1.00 77.19 183 LYS A O 1
ATOM 1466 N N . HIS A 1 184 ? 3.723 17.998 5.509 1.00 80.38 184 HIS A N 1
ATOM 1467 C CA . HIS A 1 184 ? 4.657 18.722 6.362 1.00 80.38 184 HIS A CA 1
ATOM 1468 C C . HIS A 1 184 ? 4.545 18.192 7.787 1.00 80.38 184 HIS A C 1
ATOM 1470 O O . HIS A 1 184 ? 4.104 18.899 8.689 1.00 80.38 184 HIS A O 1
ATOM 1476 N N . ILE A 1 185 ? 4.887 16.916 7.960 1.00 81.56 185 ILE A N 1
ATOM 1477 C CA . ILE A 1 185 ? 4.930 16.291 9.278 1.00 81.56 185 ILE A CA 1
ATOM 1478 C C . ILE A 1 185 ? 6.188 16.748 10.022 1.00 81.56 185 ILE A C 1
ATOM 1480 O O . ILE A 1 185 ? 7.260 16.884 9.425 1.00 81.56 185 ILE A O 1
ATOM 1484 N N . SER A 1 186 ? 6.063 17.016 11.320 1.00 84.69 186 SER A N 1
ATOM 1485 C CA . SER A 1 186 ? 7.227 17.316 12.149 1.00 84.69 186 SER A CA 1
ATOM 1486 C C . SER A 1 186 ? 8.055 16.041 12.368 1.00 84.69 186 SER A C 1
ATOM 1488 O O . SER A 1 186 ? 7.519 14.932 12.369 1.00 84.69 186 SER A O 1
ATOM 1490 N N . ASN A 1 187 ? 9.365 16.176 12.598 1.00 82.25 187 ASN A N 1
ATOM 1491 C CA . ASN A 1 187 ? 10.218 15.021 12.914 1.00 82.25 187 ASN A CA 1
ATOM 1492 C C . ASN A 1 187 ? 9.785 14.305 14.206 1.00 82.25 187 ASN A C 1
ATOM 1494 O O . ASN A 1 187 ? 10.028 13.110 14.351 1.00 82.25 187 ASN A O 1
ATOM 1498 N N . ILE A 1 188 ? 9.156 15.036 15.132 1.00 80.31 188 ILE A N 1
ATOM 1499 C CA . ILE A 1 188 ? 8.669 14.511 16.412 1.00 80.31 188 ILE A CA 1
ATOM 1500 C C . ILE A 1 188 ? 7.462 13.597 16.166 1.00 80.31 188 ILE A C 1
ATOM 1502 O O . ILE A 1 188 ? 7.422 12.476 16.670 1.00 80.31 188 ILE A O 1
ATOM 1506 N N . ASP A 1 189 ? 6.525 14.036 15.325 1.00 85.31 189 ASP A N 1
ATOM 1507 C CA . ASP A 1 189 ? 5.308 13.278 15.016 1.00 85.31 189 ASP A CA 1
ATOM 1508 C C . ASP A 1 189 ? 5.575 12.114 14.050 1.00 85.31 189 ASP A C 1
ATOM 1510 O O . ASP A 1 189 ? 4.861 11.112 14.068 1.00 85.31 189 ASP A O 1
ATOM 1514 N N . LEU A 1 190 ? 6.637 12.203 13.237 1.00 89.12 190 LEU A N 1
ATOM 1515 C CA . LEU A 1 190 ? 6.983 11.215 12.212 1.00 89.12 190 LEU A CA 1
ATOM 1516 C C . LEU A 1 190 ? 7.063 9.784 12.763 1.00 89.12 190 LEU A C 1
ATOM 1518 O O . LEU A 1 190 ? 6.558 8.847 12.138 1.00 89.12 190 LEU A O 1
ATOM 1522 N N . VAL A 1 191 ? 7.701 9.604 13.921 1.00 89.44 191 VAL A N 1
ATOM 1523 C CA . VAL A 1 191 ? 7.884 8.280 14.536 1.00 89.44 191 VAL A CA 1
ATOM 1524 C C . VAL A 1 191 ? 6.543 7.722 15.013 1.00 89.44 191 VAL A C 1
ATOM 1526 O O . VAL A 1 191 ? 6.228 6.563 14.732 1.00 89.44 191 VAL A O 1
ATOM 1529 N N . GLY A 1 192 ? 5.736 8.555 15.676 1.00 91.94 192 GLY A N 1
ATOM 1530 C CA . GLY A 1 192 ? 4.407 8.180 16.155 1.00 91.94 192 GLY A CA 1
ATOM 1531 C C . GLY A 1 192 ? 3.464 7.813 15.011 1.00 91.94 192 GLY A C 1
ATOM 1532 O O . GLY A 1 192 ? 2.826 6.762 15.045 1.00 91.94 192 GLY A O 1
ATOM 1533 N N . GLU A 1 193 ? 3.434 8.613 13.944 1.00 94.19 193 GLU A N 1
ATOM 1534 C CA . GLU A 1 193 ? 2.600 8.311 12.779 1.00 94.19 193 GLU A CA 1
ATOM 1535 C C . GLU A 1 193 ? 3.067 7.056 12.040 1.00 94.19 193 GLU A C 1
ATOM 1537 O O . GLU A 1 193 ? 2.238 6.244 11.640 1.00 94.19 193 GLU A O 1
ATOM 1542 N N . THR A 1 194 ? 4.378 6.833 11.912 1.00 94.62 194 THR A N 1
ATOM 1543 C CA . THR A 1 194 ? 4.916 5.611 11.283 1.00 94.62 194 THR A CA 1
ATOM 1544 C C . THR A 1 194 ? 4.508 4.350 12.057 1.00 94.62 194 THR A C 1
ATOM 1546 O O . THR A 1 194 ? 4.189 3.310 11.465 1.00 94.62 194 THR A O 1
ATOM 1549 N N . TYR A 1 195 ? 4.464 4.439 13.388 1.00 95.50 195 TYR A N 1
ATOM 1550 C CA . TYR A 1 195 ? 3.949 3.368 14.235 1.00 95.50 195 TYR A CA 1
ATOM 1551 C C . TYR A 1 195 ? 2.456 3.110 13.979 1.00 95.50 195 TYR A C 1
ATOM 1553 O O . TYR A 1 195 ? 2.063 1.964 13.741 1.00 95.50 195 TYR A O 1
ATOM 1561 N N . GLN A 1 196 ? 1.636 4.164 13.924 1.00 96.56 196 GLN A N 1
ATOM 1562 C CA . GLN A 1 196 ? 0.202 4.028 13.648 1.00 96.56 196 GLN A CA 1
ATOM 1563 C C . GLN A 1 196 ? -0.079 3.488 12.241 1.00 96.56 196 GLN A C 1
ATOM 1565 O O . GLN A 1 196 ? -0.897 2.582 12.090 1.00 96.56 196 GLN A O 1
ATOM 1570 N N . GLN A 1 197 ? 0.651 3.945 11.220 1.00 96.94 197 GLN A N 1
ATOM 1571 C CA . GLN A 1 197 ? 0.563 3.427 9.848 1.00 96.94 197 GLN A CA 1
ATOM 1572 C C . GLN A 1 197 ? 0.770 1.913 9.795 1.00 96.94 197 GLN A C 1
ATOM 1574 O O . GLN A 1 197 ? 0.012 1.199 9.136 1.00 96.94 197 GLN A O 1
ATOM 1579 N N . THR A 1 198 ? 1.786 1.420 10.510 1.00 97.94 198 THR A N 1
ATOM 1580 C CA . THR A 1 198 ? 2.091 -0.012 10.577 1.00 97.94 198 THR A CA 1
ATOM 1581 C C . THR A 1 198 ? 0.918 -0.784 11.179 1.00 97.94 198 THR A C 1
ATOM 1583 O O . THR A 1 198 ? 0.480 -1.775 10.598 1.00 97.94 198 THR A O 1
ATOM 1586 N N . ARG A 1 199 ? 0.365 -0.310 12.301 1.00 98.31 199 ARG A N 1
ATOM 1587 C CA . ARG A 1 199 ? -0.755 -0.973 12.986 1.00 98.31 199 ARG A CA 1
ATOM 1588 C C . ARG A 1 199 ? -2.044 -0.949 12.171 1.00 98.31 199 ARG A C 1
ATOM 1590 O O . ARG A 1 199 ? -2.746 -1.955 12.121 1.00 98.31 199 ARG A O 1
ATOM 1597 N N . ILE A 1 200 ? -2.345 0.168 11.507 1.00 98.50 200 ILE A N 1
ATOM 1598 C CA . ILE A 1 200 ? -3.518 0.289 10.629 1.00 98.50 200 ILE A CA 1
ATOM 1599 C C . ILE A 1 200 ? -3.403 -0.706 9.470 1.00 98.50 200 ILE A C 1
ATOM 1601 O O . ILE A 1 200 ? -4.336 -1.469 9.221 1.00 98.50 200 ILE A O 1
ATOM 1605 N N . LEU A 1 201 ? -2.254 -0.742 8.785 1.00 98.62 201 LEU A N 1
ATOM 1606 C CA . LEU A 1 201 ? -2.065 -1.658 7.661 1.00 98.62 201 LEU A CA 1
ATOM 1607 C C . LEU A 1 201 ? -2.087 -3.125 8.113 1.00 98.62 201 LEU A C 1
ATOM 1609 O O . LEU A 1 201 ? -2.690 -3.960 7.447 1.00 98.62 201 LEU A O 1
ATOM 1613 N N . GLU A 1 202 ? -1.494 -3.440 9.264 1.00 98.56 202 GLU A N 1
ATOM 1614 C CA . GLU A 1 202 ? -1.577 -4.774 9.864 1.00 98.56 202 GLU A CA 1
ATOM 1615 C C . GLU A 1 202 ? -3.017 -5.178 10.173 1.00 98.56 202 GLU A C 1
ATOM 1617 O O . GLU A 1 202 ? -3.414 -6.298 9.853 1.00 98.56 202 GLU A O 1
ATOM 1622 N N . PHE A 1 203 ? -3.825 -4.272 10.725 1.00 98.50 203 PHE A N 1
ATOM 1623 C CA . PHE A 1 203 ? -5.240 -4.539 10.948 1.00 98.50 203 PHE A CA 1
ATOM 1624 C C . PHE A 1 203 ? -5.964 -4.831 9.626 1.00 98.50 203 PHE A C 1
ATOM 1626 O O . PHE A 1 203 ? -6.654 -5.842 9.522 1.00 98.50 203 PHE A O 1
ATOM 1633 N N . PHE A 1 204 ? -5.758 -4.008 8.592 1.00 98.56 204 PHE A N 1
ATOM 1634 C CA . PHE A 1 204 ? -6.378 -4.206 7.275 1.00 98.56 204 PHE A CA 1
ATOM 1635 C C . PHE A 1 204 ? -5.990 -5.531 6.618 1.00 98.56 204 PHE A C 1
ATOM 1637 O O . PHE A 1 204 ? -6.850 -6.197 6.043 1.00 98.56 204 PHE A O 1
ATOM 1644 N N . LEU A 1 205 ? -4.722 -5.934 6.727 1.00 98.50 205 LEU A N 1
ATOM 1645 C CA . LEU A 1 205 ? -4.235 -7.203 6.185 1.00 98.50 205 LEU A CA 1
ATOM 1646 C C . LEU A 1 205 ? -4.791 -8.419 6.935 1.00 98.50 205 LEU A C 1
ATOM 1648 O O . LEU A 1 205 ? -4.916 -9.480 6.329 1.00 98.50 205 LEU A O 1
ATOM 1652 N N . ASN A 1 206 ? -5.161 -8.269 8.209 1.00 97.88 206 ASN A N 1
ATOM 1653 C CA . ASN A 1 206 ? -5.834 -9.312 8.988 1.00 97.88 206 ASN A CA 1
ATOM 1654 C C . ASN A 1 206 ? -7.361 -9.339 8.790 1.00 97.88 206 ASN A C 1
ATOM 1656 O O . ASN A 1 206 ? -8.014 -10.285 9.230 1.00 97.88 206 ASN A O 1
ATOM 1660 N N . MET A 1 207 ? -7.957 -8.334 8.137 1.00 96.81 207 MET A N 1
ATOM 1661 C CA . MET A 1 207 ? -9.379 -8.386 7.791 1.00 96.81 207 MET A CA 1
ATOM 1662 C C . MET A 1 207 ? -9.645 -9.465 6.724 1.00 96.81 207 MET A C 1
ATOM 1664 O O . MET A 1 207 ? -8.820 -9.659 5.829 1.00 96.81 207 MET A O 1
ATOM 1668 N N . PRO A 1 208 ? -10.811 -10.134 6.745 1.00 96.94 208 PRO A N 1
ATOM 1669 C CA . PRO A 1 208 ? -11.148 -11.166 5.764 1.00 96.94 208 PRO A CA 1
ATOM 1670 C C . PRO A 1 208 ? -11.045 -10.691 4.305 1.00 96.94 208 PRO A C 1
ATOM 1672 O O . PRO A 1 208 ? -11.538 -9.622 3.952 1.00 96.94 208 PRO A O 1
ATOM 1675 N N . SER A 1 209 ? -10.465 -11.494 3.408 1.00 96.12 209 SER A N 1
ATOM 1676 C CA . SER A 1 209 ? -10.303 -11.108 1.994 1.00 96.12 209 SER A CA 1
ATOM 1677 C C . SER A 1 209 ? -11.637 -10.869 1.269 1.00 96.12 209 SER A C 1
ATOM 1679 O O . SER A 1 209 ? -11.719 -10.045 0.357 1.00 96.12 209 SER A O 1
ATOM 1681 N N . ASN A 1 210 ? -12.720 -11.536 1.681 1.00 95.19 210 ASN A N 1
ATOM 1682 C CA . ASN A 1 210 ? -14.058 -11.303 1.124 1.00 95.19 210 ASN A CA 1
ATOM 1683 C C . ASN A 1 210 ? -14.597 -9.896 1.451 1.00 95.19 210 ASN A C 1
ATOM 1685 O O . ASN A 1 210 ? -15.309 -9.318 0.630 1.00 95.19 210 ASN A O 1
ATOM 1689 N N . TYR A 1 211 ? -14.206 -9.309 2.589 1.00 95.94 211 TYR A N 1
ATOM 1690 C CA . TYR A 1 211 ? -14.535 -7.924 2.923 1.00 95.94 211 TYR A CA 1
ATOM 1691 C C . TYR A 1 211 ? -13.977 -6.953 1.881 1.00 95.94 211 TYR A C 1
ATOM 1693 O O . TYR A 1 211 ? -14.675 -6.031 1.478 1.00 95.94 211 TYR A O 1
ATOM 1701 N N . TRP A 1 212 ? -12.739 -7.155 1.428 1.00 96.75 212 TRP A N 1
ATOM 1702 C CA . TRP A 1 212 ? -12.118 -6.292 0.421 1.00 96.75 212 TRP A CA 1
ATOM 1703 C C . TRP A 1 212 ? -12.624 -6.596 -0.986 1.00 96.75 212 TRP A C 1
ATOM 1705 O O . TRP A 1 212 ? -12.862 -5.680 -1.772 1.00 96.75 212 TRP A O 1
ATOM 1715 N N . SER A 1 213 ? -12.854 -7.879 -1.279 1.00 94.81 213 SER A N 1
ATOM 1716 C CA . SER A 1 213 ? -13.331 -8.335 -2.587 1.00 94.81 213 SER A CA 1
ATOM 1717 C C . SER A 1 213 ? -14.650 -7.674 -2.977 1.00 94.81 213 SER A C 1
ATOM 1719 O O . SER A 1 213 ? -14.776 -7.282 -4.131 1.00 94.81 213 SER A O 1
ATOM 1721 N N . LYS A 1 214 ? -15.569 -7.442 -2.021 1.00 93.44 214 LYS A N 1
ATOM 1722 C CA . LYS A 1 214 ? -16.875 -6.789 -2.252 1.00 93.44 214 LYS A CA 1
ATOM 1723 C C . LYS A 1 214 ? -16.775 -5.427 -2.956 1.00 93.44 214 LYS A C 1
ATOM 1725 O O . LYS A 1 214 ? -17.676 -5.051 -3.693 1.00 93.44 214 LYS A O 1
ATOM 1730 N N . PHE A 1 215 ? -15.684 -4.683 -2.744 1.00 92.31 215 PHE A N 1
ATOM 1731 C CA . PHE A 1 215 ? -15.470 -3.378 -3.383 1.00 92.31 215 PHE A CA 1
ATOM 1732 C C . PHE A 1 215 ? -14.979 -3.493 -4.830 1.00 92.31 215 PHE A C 1
ATOM 1734 O O . PHE A 1 215 ? -15.049 -2.521 -5.579 1.00 92.31 215 PHE A O 1
ATOM 1741 N N . LEU A 1 216 ? -14.481 -4.670 -5.217 1.00 90.56 216 LEU A N 1
ATOM 1742 C CA . LEU A 1 216 ? -13.948 -4.962 -6.545 1.00 90.56 216 LEU A CA 1
ATOM 1743 C C . LEU A 1 216 ? -14.922 -5.765 -7.421 1.00 90.56 216 LEU A C 1
ATOM 1745 O O . LEU A 1 216 ? -14.661 -5.975 -8.606 1.00 90.56 216 LEU A O 1
ATOM 1749 N N . GLU A 1 217 ? -16.037 -6.232 -6.861 1.00 81.62 217 GLU A N 1
ATOM 1750 C CA . GLU A 1 217 ? -17.076 -6.924 -7.615 1.00 81.62 217 GLU A CA 1
ATOM 1751 C C . GLU A 1 217 ? -17.968 -5.880 -8.290 1.00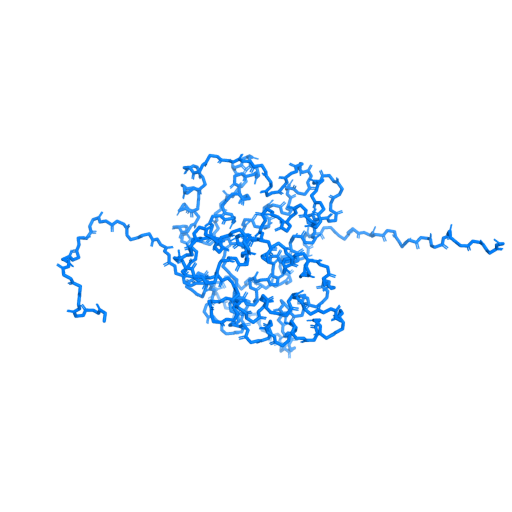 81.62 217 GLU A C 1
ATOM 1753 O O . GLU A 1 217 ? -18.755 -5.188 -7.648 1.00 81.62 217 GLU A O 1
ATOM 1758 N N . THR A 1 218 ? -17.840 -5.721 -9.605 1.00 60.72 218 THR A N 1
ATOM 1759 C CA . THR A 1 218 ? -18.822 -4.958 -10.377 1.00 60.72 218 THR A CA 1
ATOM 1760 C C . THR A 1 218 ? -20.141 -5.724 -10.362 1.00 60.72 218 THR A C 1
ATOM 1762 O O . THR A 1 218 ? -20.162 -6.889 -10.756 1.00 60.72 218 THR A O 1
ATOM 1765 N N . ASN A 1 219 ? -21.234 -5.086 -9.930 1.00 42.41 219 ASN A N 1
ATOM 1766 C CA . ASN A 1 219 ? -22.589 -5.627 -10.049 1.00 42.41 219 ASN A CA 1
ATOM 1767 C C . ASN A 1 219 ? -22.906 -5.876 -11.533 1.00 42.41 219 ASN A C 1
ATOM 1769 O O . ASN A 1 219 ? -23.399 -4.988 -12.224 1.00 42.41 219 ASN A O 1
ATOM 1773 N N . ILE A 1 220 ? -22.622 -7.077 -12.037 1.00 42.97 220 ILE A N 1
ATOM 1774 C CA . ILE A 1 220 ? -23.159 -7.552 -13.311 1.00 42.97 220 ILE A CA 1
ATOM 1775 C C . ILE A 1 220 ? -24.599 -7.963 -13.015 1.00 42.97 220 ILE A C 1
ATOM 1777 O O . ILE A 1 220 ? -24.902 -9.128 -12.776 1.00 42.97 220 ILE A O 1
ATOM 1781 N N . THR A 1 221 ? -25.506 -6.990 -12.969 1.00 31.05 221 THR A N 1
ATOM 1782 C CA . THR A 1 221 ? -26.919 -7.302 -13.165 1.00 31.05 221 THR A CA 1
ATOM 1783 C C . THR A 1 221 ? -27.072 -7.603 -14.648 1.00 31.05 221 THR A C 1
ATOM 1785 O O . THR A 1 221 ? -26.919 -6.729 -15.496 1.00 31.05 221 THR A O 1
ATOM 1788 N N . SER A 1 222 ? -27.280 -8.882 -14.945 1.00 38.69 222 SER A N 1
ATOM 1789 C CA . SER A 1 222 ? -27.701 -9.436 -16.228 1.00 38.69 222 SER A CA 1
ATOM 1790 C C . SER A 1 222 ? -28.425 -8.427 -17.127 1.00 38.69 222 SER A C 1
ATOM 1792 O O . SER A 1 222 ? -29.590 -8.103 -16.897 1.00 38.69 222 SER A O 1
ATOM 1794 N N . THR A 1 223 ? -27.772 -7.979 -18.197 1.00 28.16 223 THR A N 1
ATOM 1795 C CA . THR A 1 223 ? -28.487 -7.563 -19.404 1.00 28.16 223 THR A CA 1
ATOM 1796 C C . THR A 1 223 ? -27.905 -8.325 -20.584 1.00 28.16 223 THR A C 1
ATOM 1798 O O . THR A 1 223 ? -26.736 -8.212 -20.939 1.00 28.16 223 THR A O 1
ATOM 1801 N N . SER A 1 224 ? -28.761 -9.199 -21.092 1.00 29.98 224 SER A N 1
ATOM 1802 C CA . SER A 1 224 ? -28.697 -9.994 -22.309 1.00 29.98 224 SER A CA 1
ATOM 1803 C C . SER A 1 224 ? -27.958 -9.358 -23.492 1.00 29.98 224 SER A C 1
ATOM 1805 O O . SER A 1 224 ? -28.185 -8.200 -23.822 1.00 29.98 224 SER A O 1
ATOM 1807 N N . MET A 1 225 ? -27.165 -10.204 -24.160 1.00 36.75 225 MET A N 1
ATOM 1808 C CA . MET A 1 225 ? -26.839 -10.235 -25.593 1.00 36.75 225 MET A CA 1
ATOM 1809 C C . MET A 1 225 ? -27.000 -8.928 -26.393 1.00 36.75 225 MET A C 1
ATOM 1811 O O . MET A 1 225 ? -28.110 -8.559 -26.757 1.00 36.75 225 MET A O 1
ATOM 1815 N N . ASN A 1 226 ? -25.878 -8.353 -26.838 1.00 26.27 226 ASN A N 1
ATOM 1816 C CA . ASN A 1 226 ? -25.702 -7.997 -28.249 1.00 26.27 226 ASN A CA 1
ATOM 1817 C C . ASN A 1 226 ? -24.216 -7.848 -28.605 1.00 26.27 226 ASN A C 1
ATOM 1819 O O . ASN A 1 226 ? -23.459 -7.130 -27.956 1.00 26.27 226 ASN A O 1
ATOM 1823 N N . LYS A 1 227 ? -23.803 -8.585 -29.641 1.00 37.94 227 LYS A N 1
ATOM 1824 C CA . LYS A 1 227 ? -22.499 -8.462 -30.300 1.00 37.94 227 LYS A CA 1
ATOM 1825 C C . LYS A 1 227 ? -22.438 -7.143 -31.081 1.00 37.94 227 LYS A C 1
ATOM 1827 O O . LYS A 1 227 ? -23.445 -6.712 -31.625 1.00 37.94 227 LYS A O 1
ATOM 1832 N N . GLN A 1 228 ? -21.205 -6.654 -31.235 1.00 35.38 228 GLN A N 1
ATOM 1833 C CA . GLN A 1 228 ? -20.740 -5.551 -32.089 1.00 35.38 228 GLN A CA 1
ATOM 1834 C C . GLN A 1 228 ? -20.894 -4.136 -31.515 1.00 35.38 228 GLN A C 1
ATOM 1836 O O . GLN A 1 228 ? -21.929 -3.505 -31.669 1.00 35.38 228 GLN A O 1
ATOM 1841 N N . GLN A 1 229 ? -19.788 -3.592 -30.995 1.00 29.34 229 GLN A N 1
ATOM 1842 C CA . GLN A 1 229 ? -19.276 -2.288 -31.431 1.00 29.34 229 GLN A CA 1
ATOM 1843 C C . GLN A 1 229 ? -17.824 -2.090 -30.978 1.00 29.34 229 GLN A C 1
ATOM 1845 O O . GLN A 1 229 ? -17.432 -2.447 -29.871 1.00 29.34 229 GLN A O 1
ATOM 1850 N N . ILE A 1 230 ? -17.024 -1.571 -31.906 1.00 38.00 230 ILE A N 1
ATOM 1851 C CA . ILE A 1 230 ? -15.599 -1.274 -31.784 1.00 38.00 230 ILE A CA 1
ATOM 1852 C C . ILE A 1 230 ? -15.447 -0.091 -30.822 1.00 38.00 230 ILE A C 1
ATOM 1854 O O . ILE A 1 230 ? -15.866 1.021 -31.126 1.00 38.00 230 ILE A O 1
ATOM 1858 N N . GLY A 1 231 ? -14.858 -0.348 -29.660 1.00 27.25 231 GLY A N 1
ATOM 1859 C CA . GLY A 1 231 ? -14.572 0.626 -28.614 1.00 27.25 231 GLY A CA 1
ATOM 1860 C C . GLY A 1 231 ? -13.580 0.009 -27.634 1.00 27.25 231 GLY A C 1
ATOM 1861 O O . GLY A 1 231 ? -13.559 -1.209 -27.470 1.00 27.25 231 GLY A O 1
ATOM 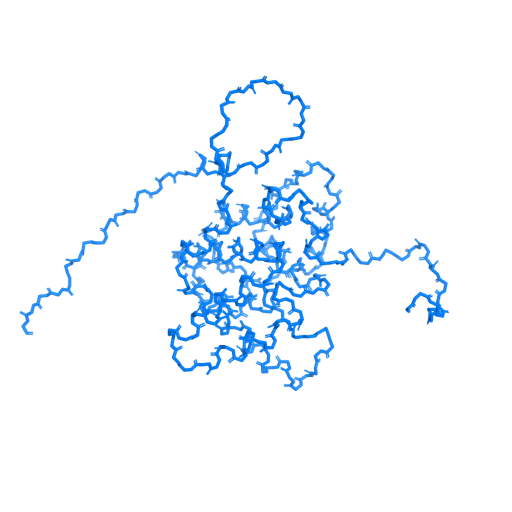1862 N N . THR A 1 232 ? -12.707 0.842 -27.074 1.00 28.66 232 THR A N 1
ATOM 1863 C CA . THR A 1 232 ? -11.601 0.528 -26.153 1.00 28.66 232 THR A CA 1
ATOM 1864 C C . THR A 1 232 ? -11.877 -0.699 -25.269 1.00 28.66 232 THR A C 1
ATOM 1866 O O . THR A 1 232 ? -12.949 -0.755 -24.666 1.00 28.66 232 THR A O 1
ATOM 1869 N N . PRO A 1 233 ? -10.953 -1.680 -25.170 1.00 30.20 233 PRO A N 1
ATOM 1870 C CA . PRO A 1 233 ? -11.227 -2.922 -24.459 1.00 30.20 233 PRO A CA 1
ATOM 1871 C C . PRO A 1 233 ? -11.618 -2.639 -23.008 1.00 30.20 233 PRO A C 1
ATOM 1873 O O . PRO A 1 233 ? -10.846 -2.093 -22.222 1.00 30.20 233 PRO A O 1
ATOM 1876 N N . ILE A 1 234 ? -12.854 -3.012 -22.688 1.00 40.75 234 ILE A N 1
ATOM 1877 C CA . ILE A 1 234 ? -13.428 -2.961 -21.3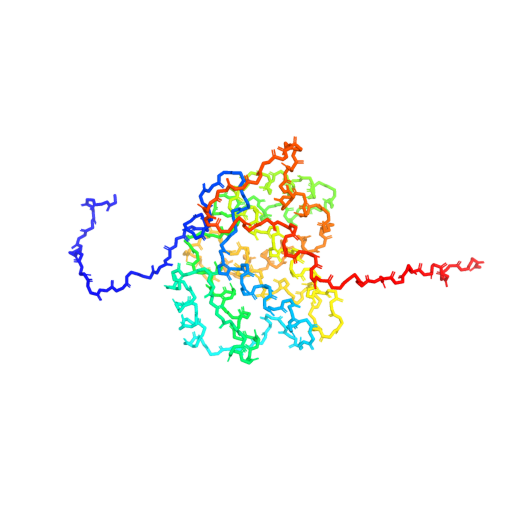53 1.00 40.75 234 ILE A CA 1
ATOM 1878 C C . ILE A 1 234 ? -12.647 -3.971 -20.512 1.00 40.75 234 ILE A C 1
ATOM 1880 O O . ILE A 1 234 ? -12.721 -5.180 -20.739 1.00 40.75 234 ILE A O 1
ATOM 1884 N N . LEU A 1 235 ? -11.863 -3.482 -19.556 1.00 45.44 235 LEU A N 1
ATOM 1885 C CA . LEU A 1 235 ? -11.076 -4.324 -18.659 1.00 45.44 235 LEU A CA 1
ATOM 1886 C C . LEU A 1 235 ? -11.992 -4.888 -17.558 1.00 45.44 235 LEU A C 1
ATOM 1888 O O . LEU A 1 235 ? -12.039 -4.378 -16.441 1.00 45.44 235 LEU A O 1
ATOM 1892 N N . ILE A 1 236 ? -12.779 -5.915 -17.898 1.00 37.56 236 ILE A N 1
ATOM 1893 C CA . ILE A 1 236 ? -13.711 -6.597 -16.983 1.00 37.56 236 ILE A CA 1
ATOM 1894 C C . ILE A 1 236 ? -12.976 -7.698 -16.207 1.00 37.56 236 ILE A C 1
ATOM 1896 O O . ILE A 1 236 ? -12.152 -8.425 -16.759 1.00 37.56 236 ILE A O 1
ATOM 1900 N N . ARG A 1 237 ? -13.353 -7.870 -14.933 1.00 39.62 237 ARG A N 1
ATOM 1901 C CA . ARG A 1 237 ? -12.937 -8.940 -14.007 1.00 39.62 237 ARG A CA 1
ATOM 1902 C C . ARG A 1 237 ? -12.880 -10.344 -14.643 1.00 39.62 237 ARG A C 1
ATOM 1904 O O . ARG A 1 237 ? -11.971 -11.103 -14.323 1.00 39.62 237 ARG A O 1
ATOM 1911 N N . GLU A 1 238 ? -13.782 -10.694 -15.563 1.00 34.66 238 GLU A N 1
ATOM 1912 C CA . GLU A 1 238 ? -13.775 -12.020 -16.210 1.00 34.66 238 GLU A CA 1
ATOM 1913 C C . GLU A 1 238 ? -12.583 -12.259 -17.148 1.00 34.66 238 GLU A C 1
ATOM 1915 O O . GLU A 1 238 ? -12.112 -13.389 -17.242 1.00 34.66 238 GLU A O 1
ATOM 1920 N N . HIS A 1 239 ? -12.025 -11.218 -17.773 1.00 39.56 239 HIS A N 1
ATOM 1921 C CA . HIS A 1 239 ? -10.863 -11.379 -18.653 1.00 39.56 239 HIS A CA 1
ATOM 1922 C C . HIS A 1 239 ? -9.545 -11.612 -17.894 1.00 39.56 239 HIS A C 1
ATOM 1924 O O . HIS A 1 239 ? -8.597 -12.121 -18.486 1.00 39.56 239 HIS A O 1
ATOM 1930 N N . TYR A 1 240 ? -9.479 -11.287 -16.595 1.00 43.06 240 TYR A N 1
ATOM 1931 C CA . TYR A 1 240 ? -8.241 -11.363 -15.805 1.00 43.06 240 TYR A CA 1
ATOM 1932 C C . TYR A 1 240 ? -8.149 -12.577 -14.869 1.00 43.06 240 TYR A C 1
ATOM 1934 O O . TYR A 1 240 ? -7.043 -13.016 -14.571 1.00 43.06 240 TYR A O 1
ATOM 1942 N N . TYR A 1 241 ? -9.274 -13.150 -14.424 1.00 39.78 241 TYR A N 1
ATOM 1943 C CA . TYR A 1 241 ? -9.271 -14.309 -13.511 1.00 39.78 241 TYR A CA 1
ATOM 1944 C C . TYR A 1 241 ? -9.427 -15.671 -14.209 1.00 39.78 241 TYR A C 1
ATOM 1946 O O . TYR A 1 241 ? -9.274 -16.703 -13.561 1.00 39.78 241 TYR A O 1
ATOM 1954 N N . GLN A 1 242 ? -9.715 -15.714 -15.516 1.00 32.34 242 GLN A N 1
ATOM 1955 C CA . GLN A 1 242 ? -9.846 -16.984 -16.250 1.00 32.34 242 GLN A CA 1
ATOM 1956 C C . GLN A 1 242 ? -8.498 -17.640 -16.601 1.00 32.34 242 GLN A C 1
ATOM 1958 O O . GLN A 1 242 ? -8.467 -18.832 -16.899 1.00 32.34 242 GLN A O 1
ATOM 1963 N N . THR A 1 243 ? -7.385 -16.903 -16.543 1.00 32.59 243 THR A N 1
ATOM 1964 C CA . THR A 1 243 ? -6.039 -17.419 -16.859 1.00 32.59 243 THR A CA 1
ATOM 1965 C C . THR A 1 243 ? -5.195 -17.745 -15.628 1.00 32.59 243 THR A C 1
ATOM 1967 O O . THR A 1 243 ? -4.098 -18.283 -15.768 1.00 32.59 243 THR A O 1
ATOM 1970 N N . THR A 1 244 ? -5.691 -17.479 -14.416 1.00 36.75 244 THR A N 1
ATOM 1971 C CA . THR A 1 244 ? -5.047 -17.960 -13.189 1.00 36.75 244 THR A CA 1
ATOM 1972 C C . THR A 1 244 ? -5.407 -19.438 -13.001 1.00 36.75 244 THR A C 1
ATOM 1974 O O . THR A 1 244 ? -6.596 -19.767 -12.974 1.00 36.75 244 THR A O 1
ATOM 1977 N N . PRO A 1 245 ? -4.435 -20.361 -12.871 1.00 29.91 245 PRO A N 1
ATOM 1978 C CA . PRO A 1 245 ? -4.747 -21.755 -12.585 1.00 29.91 245 PRO A CA 1
ATOM 1979 C C . PRO A 1 245 ? -5.582 -21.844 -11.304 1.00 29.91 245 PRO A C 1
ATOM 1981 O O . PRO A 1 245 ? -5.228 -21.237 -10.291 1.00 29.91 245 PRO A O 1
ATOM 1984 N N . LYS A 1 246 ? -6.674 -22.619 -11.318 1.00 30.97 246 LYS A N 1
ATOM 1985 C CA . LYS A 1 246 ? -7.357 -23.021 -10.082 1.00 30.97 246 LYS A CA 1
ATOM 1986 C C . LYS A 1 246 ? -6.366 -23.829 -9.245 1.00 30.97 246 LYS A C 1
ATOM 1988 O O . LYS A 1 246 ? -6.149 -25.008 -9.515 1.00 30.97 246 LYS A O 1
ATOM 1993 N N . ILE A 1 247 ? -5.756 -23.210 -8.240 1.00 38.72 247 ILE A N 1
ATOM 1994 C CA . ILE A 1 247 ? -5.012 -23.949 -7.224 1.00 38.72 247 ILE A CA 1
ATOM 1995 C C . ILE A 1 247 ? -6.063 -24.562 -6.298 1.00 38.72 247 ILE A C 1
ATOM 1997 O O . ILE A 1 247 ? -6.694 -23.866 -5.504 1.00 38.72 247 ILE A O 1
ATOM 2001 N N . ASN A 1 248 ? -6.294 -25.866 -6.445 1.00 29.80 248 ASN A N 1
ATOM 2002 C CA . ASN A 1 248 ? -7.050 -26.646 -5.473 1.00 29.80 248 ASN A CA 1
ATOM 2003 C C . ASN A 1 248 ? -6.253 -26.659 -4.167 1.00 29.80 248 ASN A C 1
ATOM 2005 O O . ASN A 1 248 ? -5.270 -27.388 -4.042 1.00 29.80 248 ASN A O 1
ATOM 2009 N N . TYR A 1 249 ? -6.660 -25.845 -3.199 1.00 39.06 249 TYR A N 1
ATOM 2010 C CA . TYR A 1 249 ? -6.136 -25.961 -1.847 1.00 39.06 249 TYR A CA 1
ATOM 2011 C C . TYR A 1 249 ? -6.681 -27.251 -1.221 1.00 39.06 249 TYR A C 1
ATOM 2013 O O . TYR A 1 249 ? -7.901 -27.445 -1.221 1.00 39.06 249 TYR A O 1
ATOM 2021 N N . PRO A 1 250 ? -5.830 -28.138 -0.680 1.00 30.36 250 PRO A N 1
ATOM 2022 C CA . PRO A 1 250 ? -6.312 -29.206 0.177 1.00 30.36 250 PRO A CA 1
ATOM 2023 C C . PRO A 1 250 ? -6.995 -28.577 1.395 1.00 30.36 250 PRO A C 1
ATOM 2025 O O . PRO A 1 250 ? -6.433 -27.710 2.066 1.00 30.36 250 PRO A O 1
ATOM 2028 N N . THR A 1 251 ? -8.227 -29.001 1.668 1.00 31.09 251 THR A N 1
ATOM 2029 C CA . THR A 1 251 ? -8.918 -28.711 2.926 1.00 31.09 251 THR A CA 1
ATOM 2030 C C . THR A 1 251 ? -8.028 -29.141 4.093 1.00 31.09 251 THR A C 1
ATOM 2032 O O . THR A 1 251 ? -7.551 -30.279 4.073 1.00 31.09 251 THR A O 1
ATOM 2035 N N . PRO A 1 252 ? -7.798 -28.294 5.112 1.00 30.20 252 PRO A N 1
ATOM 2036 C CA . PRO A 1 252 ? -7.045 -28.711 6.283 1.00 30.20 252 PRO A CA 1
ATOM 2037 C C . PRO A 1 252 ? -7.795 -29.856 6.970 1.00 30.20 252 PRO A C 1
ATOM 2039 O O . PRO A 1 252 ? -8.928 -29.698 7.427 1.00 30.20 252 PRO A O 1
ATOM 2042 N N . SER A 1 253 ? -7.169 -31.031 7.015 1.00 33.00 253 SER A N 1
ATOM 2043 C CA . SER A 1 253 ? -7.616 -32.141 7.845 1.00 33.00 253 SER A CA 1
ATOM 2044 C C . SER A 1 253 ? -7.431 -31.736 9.306 1.00 33.00 253 SER A C 1
ATOM 2046 O O . SER A 1 253 ? -6.319 -31.764 9.836 1.00 33.00 253 SER A O 1
ATOM 2048 N N . ASN A 1 254 ? -8.518 -31.318 9.951 1.00 36.44 254 ASN A N 1
ATOM 2049 C CA . ASN A 1 254 ? -8.580 -31.151 11.397 1.00 36.44 254 ASN A CA 1
ATOM 2050 C C . ASN A 1 254 ? -8.360 -32.510 12.076 1.00 36.44 254 ASN A C 1
ATOM 2052 O O . ASN A 1 254 ? -9.309 -33.248 12.317 1.00 36.44 254 ASN A O 1
ATOM 2056 N N . THR A 1 255 ? -7.113 -32.831 12.409 1.00 38.28 255 THR A N 1
ATOM 2057 C CA . THR A 1 255 ? -6.771 -33.928 13.323 1.00 38.28 255 THR A CA 1
ATOM 2058 C C . THR A 1 255 ? -5.649 -33.496 14.260 1.00 38.28 255 THR A C 1
ATOM 2060 O O . THR A 1 255 ? -4.573 -34.075 14.247 1.00 38.28 255 THR A O 1
ATOM 2063 N N . PHE A 1 256 ? -5.879 -32.454 15.061 1.00 36.44 256 PHE A N 1
ATOM 2064 C CA . PHE A 1 256 ? -5.061 -32.167 16.248 1.00 36.44 256 PHE A CA 1
ATOM 2065 C C . PHE A 1 256 ? -5.921 -31.575 17.372 1.00 36.44 256 PHE A C 1
ATOM 2067 O O . PHE A 1 256 ? -5.653 -30.507 17.896 1.00 36.44 256 PHE A O 1
ATOM 2074 N N . PHE A 1 257 ? -6.977 -32.300 17.733 1.00 34.53 257 PHE A N 1
ATOM 2075 C CA . PHE A 1 257 ? -7.514 -32.325 19.092 1.00 34.53 257 PHE A CA 1
ATOM 2076 C C . PHE A 1 257 ? -8.006 -33.752 19.336 1.00 34.53 257 PHE A C 1
ATOM 2078 O O . PHE A 1 257 ? -9.049 -34.153 18.830 1.00 34.53 257 PHE A O 1
ATOM 2085 N N . SER A 1 258 ? -7.213 -34.547 20.052 1.00 29.00 258 SER A N 1
ATOM 2086 C CA . SER A 1 258 ? -7.732 -35.699 20.791 1.00 29.00 258 SER A CA 1
ATOM 2087 C C . SER A 1 258 ? -7.800 -35.277 22.258 1.00 29.00 258 SER A C 1
ATOM 2089 O O . SER A 1 258 ? -6.816 -34.717 22.743 1.00 29.00 258 SER A O 1
ATOM 2091 N N . PRO A 1 259 ? -8.936 -35.467 22.944 1.00 34.78 259 PRO A N 1
ATOM 2092 C CA . PRO A 1 259 ? -9.086 -35.074 24.335 1.00 34.78 259 PRO A CA 1
ATOM 2093 C C . PRO A 1 259 ? -8.484 -36.148 25.243 1.00 34.78 259 PRO A C 1
ATOM 2095 O O . PRO A 1 259 ? -8.944 -37.287 25.196 1.00 34.78 259 PRO A O 1
ATOM 2098 N N . ILE A 1 260 ? -7.500 -35.772 26.064 1.00 36.62 260 ILE A N 1
ATOM 2099 C CA . ILE A 1 260 ? -7.234 -36.330 27.402 1.00 36.62 260 ILE A CA 1
ATOM 2100 C C . ILE A 1 260 ? -6.739 -35.180 28.277 1.00 36.62 260 ILE A C 1
ATOM 2102 O O . ILE A 1 260 ? -5.796 -34.487 27.832 1.00 36.62 260 ILE A O 1
#